Protein AF-A0A835H5J1-F1 (afdb_monomer)

Mean predicted aligned error: 16.01 Å

Secondary structure (DSSP, 8-state):
-----GGG-EEEEETTTTEEEEE--TT--EEEEE-GGGGGGGGG--SPPPHHHHHHTTSEEEEEHHHHTT----S-HHHHH-------EEE---TTTT-TTEEEEEHHHHHTTTT-EEEEEEE-S-SSEEEE--B-TTS-B--EEE-TT---EEEEEEEEE-TTS-EEEEEEEEEEE---TT-EEE-SS-EEEEEEEE-GGGS---TT----SEEE-GGGTTTTT-HHHHHHHHHSSSSEE--

Nearest PDB structures (foldseek):
  8xmc-assembly1_B  TM=6.357E-01  e=2.531E-24  Arabidopsis thaliana
  8s52-assembly1_B  TM=6.028E-01  e=1.152E-15  Sus scrofa
  5x50-assembly1_B  TM=5.805E-01  e=6.157E-15  Komagataella phaffii GS115
  5c4x-assembly1_B  TM=5.822E-01  e=1.157E-13  Saccharomyces cerevisiae S288C
  7oba-assembly1_B  TM=7.866E-01  e=5.051E-10  Homo sapiens

Solvent-accessible surface area (backbone atoms only — not comparable to full-atom values): 14863 Å² total; per-residue (Å²): 144,86,83,78,80,72,68,68,50,35,66,33,74,45,78,89,77,76,43,77,48,75,47,74,69,86,89,71,71,65,44,81,44,74,34,76,89,34,53,71,56,61,81,70,57,90,64,89,83,47,71,70,57,38,40,75,70,49,30,36,44,50,45,27,70,71,32,49,76,78,51,91,81,76,99,41,74,60,80,78,68,60,82,71,82,82,58,35,32,25,52,44,84,52,96,70,45,21,53,94,52,18,23,32,33,28,40,56,46,44,73,76,52,50,81,53,43,78,49,75,48,73,56,78,75,55,57,62,58,79,77,41,89,38,70,45,97,87,70,47,80,62,52,26,18,38,43,87,91,64,73,61,46,83,70,47,78,46,78,49,65,48,99,85,70,48,77,46,74,42,46,30,31,36,25,81,43,68,80,51,72,69,42,78,48,65,60,102,84,50,68,32,28,32,54,36,74,42,59,62,90,77,52,72,61,47,100,88,67,54,62,49,38,34,36,36,29,61,72,64,45,73,82,63,73,44,66,63,60,58,46,52,36,60,72,65,73,72,31,62,52,80,119

Foldseek 3Di:
DDDDLPLQWEWAQDPPVRDIDIDSDPPFQWDKDADPVQCVVVVVDPDDDDPVVCVVSVRIGTYTPRRVVVDDDDPDPCVVDDPPPFFAEEAACDPVLQPPQAKEFAQVCLVVPPPKDKDKDKDDADDAQFPAWDADPVRDTPTGHDDPVDDFDFDDWDWDADPVRRIDIITMGIDTDGDDFQDWDDDPQGIGTHSYHDHQVSADADPVRDGTRMYHYPVVPPVRVCVVVVVVCVVVVRHYDHD

InterPro domains:
  IPR007120 DNA-directed RNA polymerase, subunit 2, hybrid-binding domain [PF00562] (83-126)
  IPR007120 DNA-directed RNA polymerase, subunit 2, hybrid-binding domain [PF00562] (136-238)
  IPR007646 RNA polymerase Rpb2, domain 4 [PF04566] (7-37)
  IPR014724 RNA polymerase Rpb2, OB-fold [G3DSA:2.40.50.150] (117-126)
  IPR014724 RNA polymerase Rpb2, OB-fold [G3DSA:2.40.50.150] (127-178)
  IPR015712 DNA-directed RNA polymerase, subunit 2 [PTHR20856] (126-237)
  IPR037033 DNA-directed RNA polymerase, subunit 2, hybrid-binding domain superfamily [G3DSA:2.40.270.10] (85-116)
  IPR037033 DNA-directed RNA polymerase, subunit 2, hybrid-binding domain superfamily [G3DSA:2.40.270.10] (179-239)

Radius of gyration: 27.15 Å; Cα contacts (8 Å, |Δi|>4): 367; chains: 1; bounding box: 55×72×70 Å

Sequence (243 aa):
MYHNSLQEVEIKRDQQHEEVRIFTDSGRILRPLLVVENLKKINLLKGGYNIHSLMNEGVIELVGIEEEEDCQTAWGVKYLFSEEKNAIVAVNVHQGYNQEDSLVMNRASLEHGMFRTEHIRCYKAESGDIVIGKCAESGADHSIKLKHTERGKVQKVILSANDEGTNFVAVSLRQVRSPIVGDKFSSMRQKGVIGLLESQEIFPFTHQGIVPDIVINPHAFPTRQTPGQLLEAALEKESLVVV

Structure (mmCIF, N/CA/C/O backbone):
data_AF-A0A835H5J1-F1
#
_entry.id   AF-A0A835H5J1-F1
#
loop_
_atom_site.group_PDB
_atom_site.id
_atom_site.type_symbol
_atom_site.label_atom_id
_atom_site.label_alt_id
_atom_site.label_comp_id
_atom_site.label_asym_id
_atom_site.label_entity_id
_atom_site.label_seq_id
_atom_site.pdbx_PDB_ins_code
_atom_site.Cartn_x
_atom_site.Cartn_y
_atom_site.Cartn_z
_atom_site.occupancy
_atom_site.B_iso_or_equiv
_atom_site.auth_seq_id
_atom_site.auth_comp_id
_atom_site.auth_asym_id
_atom_site.auth_atom_id
_atom_site.pdbx_PDB_model_num
ATOM 1 N N . MET A 1 1 ? -2.348 -31.828 40.379 1.00 35.59 1 MET A N 1
ATOM 2 C CA . MET A 1 1 ? -1.624 -30.691 39.776 1.00 35.59 1 MET A CA 1
ATOM 3 C C . MET A 1 1 ? -0.898 -31.176 38.522 1.00 35.59 1 MET A C 1
ATOM 5 O O . MET A 1 1 ? 0.317 -31.250 38.512 1.00 35.59 1 MET A O 1
ATOM 9 N N . TYR A 1 2 ? -1.648 -31.563 37.490 1.00 36.72 2 TYR A N 1
ATOM 10 C CA . TYR A 1 2 ? -1.107 -31.953 36.185 1.00 36.72 2 TYR A CA 1
ATOM 11 C C . TYR A 1 2 ? -1.950 -31.222 35.146 1.00 36.72 2 TYR A C 1
ATOM 13 O O . TYR A 1 2 ? -3.062 -31.639 34.832 1.00 36.72 2 TYR A O 1
ATOM 21 N N . HIS A 1 3 ? -1.491 -30.055 34.719 1.00 42.31 3 HIS A N 1
ATOM 22 C CA . HIS A 1 3 ? -2.105 -29.328 33.618 1.00 42.31 3 HIS A CA 1
ATOM 23 C C . HIS A 1 3 ? -0.958 -28.771 32.774 1.00 42.31 3 HIS A C 1
ATOM 25 O O . HIS A 1 3 ? -0.125 -28.046 33.308 1.00 42.31 3 HIS A O 1
ATOM 31 N N . ASN A 1 4 ? -0.928 -29.156 31.494 1.00 47.94 4 ASN A N 1
ATOM 32 C CA . ASN A 1 4 ? -0.057 -28.657 30.415 1.00 47.94 4 ASN A CA 1
ATOM 33 C C . ASN A 1 4 ? 1.376 -29.211 30.243 1.00 47.94 4 ASN A C 1
ATOM 35 O O . ASN A 1 4 ? 2.254 -28.463 29.841 1.00 47.94 4 ASN A O 1
ATOM 39 N N . SER A 1 5 ? 1.633 -30.514 30.411 1.00 50.91 5 SER A N 1
ATOM 40 C CA . SER A 1 5 ? 2.954 -31.088 30.055 1.00 50.91 5 SER A CA 1
ATOM 41 C C . SER A 1 5 ? 3.117 -31.507 28.582 1.00 50.91 5 SER A C 1
ATOM 43 O O . SER A 1 5 ? 4.212 -31.876 28.180 1.00 50.91 5 SER A O 1
ATOM 45 N N . LEU A 1 6 ? 2.049 -31.511 27.773 1.00 56.38 6 LEU A N 1
ATOM 46 C CA . LEU A 1 6 ? 2.105 -32.012 26.386 1.00 56.38 6 LEU A CA 1
ATOM 47 C C . LEU A 1 6 ? 2.543 -30.961 25.356 1.00 56.38 6 LEU A C 1
ATOM 49 O O . LEU A 1 6 ? 2.907 -31.330 24.250 1.00 56.38 6 LEU A O 1
ATOM 53 N N . GLN A 1 7 ? 2.518 -29.673 25.706 1.00 62.81 7 GLN A N 1
ATOM 54 C CA . GLN A 1 7 ? 2.866 -28.579 24.785 1.00 62.81 7 GLN A CA 1
ATOM 55 C C . GLN A 1 7 ? 4.382 -28.328 24.681 1.00 62.81 7 GLN A C 1
ATOM 57 O O . GLN A 1 7 ? 4.799 -27.483 23.902 1.00 62.81 7 GLN A O 1
ATOM 62 N N . GLU A 1 8 ? 5.197 -29.045 25.462 1.00 71.19 8 GLU A N 1
ATOM 63 C CA . GLU A 1 8 ? 6.668 -28.938 25.478 1.00 71.19 8 GLU A CA 1
ATOM 64 C C . GLU A 1 8 ? 7.354 -30.156 24.827 1.00 71.19 8 GLU A C 1
ATOM 66 O O . GLU A 1 8 ? 8.570 -30.350 24.941 1.00 71.19 8 GLU A O 1
ATOM 71 N N . VAL A 1 9 ? 6.565 -31.019 24.185 1.00 82.62 9 VAL A N 1
ATOM 72 C CA . VAL A 1 9 ? 7.059 -32.186 23.454 1.00 82.62 9 VAL A CA 1
ATOM 73 C C . VAL A 1 9 ? 7.432 -31.743 22.050 1.00 82.62 9 VAL A C 1
ATOM 75 O O . VAL A 1 9 ? 6.637 -31.101 21.379 1.00 82.62 9 VAL A O 1
ATOM 78 N N . GLU A 1 10 ? 8.631 -32.108 21.621 1.00 83.94 10 GLU A N 1
ATOM 79 C CA . GLU A 1 10 ? 9.132 -31.834 20.273 1.00 83.94 10 GLU A CA 1
ATOM 80 C C . GLU A 1 10 ? 9.170 -33.147 19.502 1.00 83.94 10 GLU A C 1
ATOM 82 O O . GLU A 1 10 ? 9.568 -34.183 20.056 1.00 83.94 10 GLU A O 1
ATOM 87 N N . ILE A 1 11 ? 8.742 -33.114 18.244 1.00 86.38 11 ILE A N 1
ATOM 88 C CA . ILE A 1 11 ? 8.651 -34.308 17.405 1.00 86.38 11 ILE A CA 1
ATOM 89 C C . ILE A 1 11 ? 9.402 -34.044 16.106 1.00 86.38 11 ILE A C 1
ATOM 91 O O . ILE A 1 11 ? 8.984 -33.231 15.292 1.00 86.38 11 ILE A O 1
ATOM 95 N N . LYS A 1 12 ? 10.481 -34.793 15.881 1.00 84.75 12 LYS A N 1
ATOM 96 C CA . LYS A 1 12 ? 11.228 -34.788 14.621 1.00 84.75 12 LYS A CA 1
ATOM 97 C C . LYS A 1 12 ? 10.913 -36.040 13.824 1.00 84.75 12 LYS A C 1
ATOM 99 O O . LYS A 1 12 ? 10.968 -37.153 14.362 1.00 84.75 12 LYS A O 1
ATOM 104 N N . ARG A 1 13 ? 10.603 -35.874 12.538 1.00 82.75 13 ARG A N 1
ATOM 105 C CA . ARG A 1 13 ? 10.335 -36.993 11.631 1.00 82.75 13 ARG A CA 1
ATOM 106 C C . ARG A 1 13 ? 11.433 -37.060 10.584 1.00 82.75 13 ARG A C 1
ATOM 108 O O . ARG A 1 13 ? 11.340 -36.434 9.534 1.00 82.75 13 ARG A O 1
ATOM 115 N N . ASP A 1 14 ? 12.418 -37.912 10.834 1.00 80.62 14 ASP A N 1
ATOM 116 C CA . ASP A 1 14 ? 13.475 -38.167 9.866 1.00 80.62 14 ASP A CA 1
ATOM 117 C C . ASP A 1 14 ? 12.944 -39.092 8.760 1.00 80.62 14 ASP A C 1
ATOM 119 O O . ASP A 1 14 ? 12.779 -40.303 8.932 1.00 80.62 14 ASP A O 1
ATOM 123 N N . GLN A 1 15 ? 12.636 -38.501 7.604 1.00 80.69 15 GLN A N 1
ATOM 124 C CA . GLN A 1 15 ? 12.160 -39.242 6.435 1.00 80.69 15 GLN A CA 1
ATOM 125 C C . GLN A 1 15 ? 13.261 -40.067 5.758 1.00 80.69 15 GLN A C 1
ATOM 127 O O . GLN A 1 15 ? 12.938 -41.014 5.046 1.00 80.69 15 GLN A O 1
ATOM 132 N N . GLN A 1 16 ? 14.540 -39.724 5.948 1.00 80.44 16 GLN A N 1
ATOM 133 C CA . GLN A 1 16 ? 15.658 -40.439 5.325 1.00 80.44 16 GLN A CA 1
ATOM 134 C C . GLN A 1 16 ? 15.959 -41.750 6.051 1.00 80.44 16 GLN A C 1
ATOM 136 O O . GLN A 1 16 ? 16.290 -42.743 5.406 1.00 80.44 16 GLN A O 1
ATOM 141 N N . HIS A 1 17 ? 15.817 -41.751 7.376 1.00 83.81 17 HIS A N 1
ATOM 142 C CA . HIS A 1 17 ? 16.061 -42.917 8.229 1.00 83.81 17 HIS A CA 1
ATOM 143 C C . HIS A 1 17 ? 14.773 -43.626 8.679 1.00 83.81 17 HIS A C 1
ATOM 145 O O . HIS A 1 17 ? 14.848 -44.585 9.443 1.00 83.81 17 HIS A O 1
ATOM 151 N N . GLU A 1 18 ? 13.607 -43.177 8.198 1.00 85.06 18 GLU A N 1
ATOM 152 C CA . GLU A 1 18 ? 12.278 -43.706 8.542 1.00 85.06 18 GLU A CA 1
ATOM 153 C C . GLU A 1 18 ? 12.015 -43.783 10.059 1.00 85.06 18 GLU A C 1
ATOM 155 O O . GLU A 1 18 ? 11.378 -44.713 10.555 1.00 85.06 18 GLU A O 1
ATOM 160 N N . GLU A 1 19 ? 12.473 -42.782 10.812 1.00 88.06 19 GLU A N 1
ATOM 161 C CA . GLU A 1 19 ? 12.340 -42.746 12.268 1.00 88.06 19 GLU A CA 1
ATOM 162 C C . GLU A 1 19 ? 11.612 -41.496 12.770 1.00 88.06 19 GLU A C 1
ATOM 164 O O . GLU A 1 19 ? 11.583 -40.439 12.136 1.00 88.06 19 GLU A O 1
ATOM 169 N N . VAL A 1 20 ? 11.006 -41.627 13.950 1.00 87.19 20 VAL A N 1
ATOM 170 C CA . VAL A 1 20 ? 10.384 -40.517 14.674 1.00 87.19 20 VAL A CA 1
ATOM 171 C C . VAL A 1 20 ? 11.109 -40.372 15.998 1.00 87.19 20 VAL A C 1
ATOM 173 O O . VAL A 1 20 ? 11.112 -41.294 16.815 1.00 87.19 20 VAL A O 1
ATOM 176 N N . ARG A 1 21 ? 11.720 -39.209 16.213 1.00 86.31 21 ARG A N 1
ATOM 177 C CA . ARG A 1 21 ? 12.385 -38.863 17.467 1.00 86.31 21 ARG A CA 1
ATOM 178 C C . ARG A 1 21 ? 11.470 -37.943 18.258 1.00 86.31 21 ARG A C 1
ATOM 180 O O . ARG A 1 21 ? 11.010 -36.928 17.745 1.00 86.31 21 ARG A O 1
ATOM 187 N N . ILE A 1 22 ? 11.196 -38.320 19.501 1.00 89.19 22 ILE A N 1
ATOM 188 C CA . ILE A 1 22 ? 10.356 -37.550 20.418 1.00 89.19 22 ILE A CA 1
ATOM 189 C C . ILE A 1 22 ? 11.247 -37.075 21.554 1.00 89.19 22 ILE A C 1
ATOM 191 O O . ILE A 1 22 ? 11.833 -37.897 22.261 1.00 89.19 22 ILE A O 1
ATOM 195 N N . PHE A 1 23 ? 11.329 -35.763 21.738 1.00 85.94 23 PHE A N 1
ATOM 196 C CA . PHE A 1 23 ? 12.118 -35.158 22.799 1.00 85.94 23 PHE A CA 1
ATOM 197 C C . PHE A 1 23 ? 11.194 -34.582 23.869 1.00 85.94 23 PHE A C 1
ATOM 199 O O . PHE A 1 23 ? 10.279 -33.803 23.592 1.00 85.94 23 PHE A O 1
ATOM 206 N N . THR A 1 24 ? 11.453 -34.973 25.116 1.00 86.50 24 THR A N 1
ATOM 207 C CA . THR A 1 24 ? 10.725 -34.501 26.306 1.00 86.50 24 THR A CA 1
ATOM 208 C C . THR A 1 24 ? 11.664 -33.939 27.373 1.00 86.50 24 THR A C 1
ATOM 210 O O . THR A 1 24 ? 11.241 -33.681 28.498 1.00 86.50 24 THR A O 1
ATOM 213 N N . ASP A 1 25 ? 12.945 -33.761 27.042 1.00 83.75 25 ASP A N 1
ATOM 214 C CA . ASP A 1 25 ? 13.961 -33.315 27.991 1.00 83.75 25 ASP A CA 1
ATOM 215 C C . ASP A 1 25 ? 13.723 -31.866 28.429 1.00 83.75 25 ASP A C 1
ATOM 217 O O . ASP A 1 25 ? 13.271 -31.017 27.655 1.00 83.75 25 ASP A O 1
ATOM 221 N N . SER A 1 26 ? 14.036 -31.556 29.682 1.00 79.31 26 SER A N 1
ATOM 222 C CA . SER A 1 26 ? 13.970 -30.185 30.189 1.00 79.31 26 SER A CA 1
ATOM 223 C C . SER A 1 26 ? 15.198 -29.379 29.744 1.00 79.31 26 SER A C 1
ATOM 225 O O . SER A 1 26 ? 16.305 -29.907 29.699 1.00 79.31 26 SER A O 1
ATOM 227 N N . GLY A 1 27 ? 15.022 -28.084 29.457 1.00 78.50 27 GLY A N 1
ATOM 228 C CA . GLY A 1 27 ? 16.120 -27.171 29.086 1.00 78.50 27 GLY A CA 1
ATOM 229 C C . GLY A 1 27 ? 16.320 -26.949 27.582 1.00 78.50 27 GLY A C 1
ATOM 230 O O . GLY A 1 27 ? 17.222 -26.208 27.195 1.00 78.50 27 GLY A O 1
ATOM 231 N N . ARG A 1 28 ? 15.471 -27.544 26.738 1.00 81.75 28 ARG A N 1
ATOM 232 C CA . ARG A 1 28 ? 15.407 -27.250 25.300 1.00 81.75 28 ARG A CA 1
ATOM 233 C C . ARG A 1 28 ? 14.837 -25.850 25.062 1.00 81.75 28 ARG A C 1
ATOM 235 O O . ARG A 1 28 ? 13.975 -25.383 25.807 1.00 81.75 28 ARG A O 1
ATOM 242 N N . ILE A 1 29 ? 15.329 -25.176 24.026 1.00 80.88 29 ILE A N 1
ATOM 243 C CA . ILE A 1 29 ? 14.831 -23.861 23.614 1.00 80.88 29 ILE A CA 1
ATOM 244 C C . ILE A 1 29 ? 13.697 -24.096 22.622 1.00 80.88 29 ILE A C 1
ATOM 246 O O . ILE A 1 29 ? 13.925 -24.650 21.552 1.00 80.88 29 ILE A O 1
ATOM 250 N N . LEU A 1 30 ? 12.492 -23.665 22.988 1.00 86.44 30 LEU A N 1
ATOM 251 C CA . LEU A 1 30 ? 11.313 -23.732 22.131 1.00 86.44 30 LEU A CA 1
ATOM 252 C C . LEU A 1 30 ? 10.903 -22.322 21.712 1.00 86.44 30 LEU A C 1
ATOM 254 O O . LEU A 1 30 ? 10.914 -21.392 22.528 1.00 86.44 30 LEU A O 1
ATOM 258 N N . ARG A 1 31 ? 10.512 -22.158 20.449 1.00 84.88 31 ARG A N 1
ATOM 259 C CA . ARG A 1 31 ? 10.054 -20.884 19.899 1.00 84.88 31 ARG A CA 1
ATOM 260 C C . ARG A 1 31 ? 8.564 -20.955 19.557 1.00 84.88 31 ARG A C 1
ATOM 262 O O . ARG A 1 31 ? 8.160 -21.837 18.809 1.00 84.88 31 ARG A O 1
ATOM 269 N N . PRO A 1 32 ? 7.737 -20.011 20.039 1.00 86.75 32 PRO A N 1
ATOM 270 C CA . PRO A 1 32 ? 6.337 -19.950 19.643 1.00 86.75 32 PRO A CA 1
ATOM 271 C C . PRO A 1 32 ? 6.211 -19.477 18.192 1.00 86.75 32 PRO A C 1
ATOM 273 O O . PRO A 1 32 ? 6.620 -18.360 17.858 1.00 86.75 32 PRO A O 1
ATOM 276 N N . LEU A 1 33 ? 5.614 -20.312 17.346 1.00 85.38 33 LEU A N 1
ATOM 277 C CA . LEU A 1 33 ? 5.274 -20.018 15.956 1.00 85.38 33 LEU A CA 1
ATOM 278 C C . LEU A 1 33 ? 3.756 -20.083 15.748 1.00 85.38 33 LEU A C 1
ATOM 280 O O . LEU A 1 33 ? 3.028 -20.708 16.515 1.00 85.38 33 LEU A O 1
ATOM 284 N N . LEU A 1 34 ? 3.269 -19.390 14.717 1.00 85.12 34 LEU A N 1
ATOM 285 C CA . LEU A 1 34 ? 1.857 -19.414 14.335 1.00 85.12 34 LEU A CA 1
ATOM 286 C C . LEU A 1 34 ? 1.606 -20.522 13.312 1.00 85.12 34 LEU A C 1
ATOM 288 O O . LEU A 1 34 ? 2.251 -20.548 12.263 1.00 85.12 34 LEU A O 1
ATOM 292 N N . VAL A 1 35 ? 0.611 -21.367 13.570 1.00 85.50 35 VAL A N 1
ATOM 293 C CA . VAL A 1 35 ? 0.226 -22.452 12.661 1.00 85.50 35 VAL A CA 1
ATOM 294 C C . VAL A 1 35 ? -0.667 -21.899 11.553 1.00 85.50 35 VAL A C 1
ATOM 296 O O . VAL A 1 35 ? -1.803 -21.482 11.799 1.00 85.50 35 VAL A O 1
ATOM 299 N N . VAL A 1 36 ? -0.163 -21.906 10.315 1.00 78.62 36 VAL A N 1
ATOM 300 C CA . VAL A 1 36 ? -0.799 -21.261 9.150 1.00 78.62 36 VAL A CA 1
ATOM 301 C C . VAL A 1 36 ? -2.233 -21.748 8.919 1.00 78.62 36 VAL A C 1
ATOM 303 O O . VAL A 1 36 ? -3.136 -20.934 8.712 1.00 78.62 36 VAL A O 1
ATOM 306 N N . GLU A 1 37 ? -2.472 -23.056 9.019 1.00 79.94 37 GLU A N 1
ATOM 307 C CA . GLU A 1 37 ? -3.795 -23.666 8.821 1.00 79.94 37 GLU A CA 1
ATOM 308 C C . GLU A 1 37 ? -4.822 -23.200 9.866 1.00 79.94 37 GLU A C 1
ATOM 310 O O . GLU A 1 37 ? -6.009 -23.028 9.568 1.00 79.94 37 GLU A O 1
ATOM 315 N N . ASN A 1 38 ? -4.353 -22.918 11.083 1.00 80.00 38 ASN A N 1
ATOM 316 C CA . ASN A 1 38 ? -5.180 -22.549 12.226 1.00 80.00 38 ASN A CA 1
ATOM 317 C C . ASN A 1 38 ? -5.338 -21.030 12.398 1.00 80.00 38 ASN A C 1
ATOM 319 O O . ASN A 1 38 ? -6.151 -20.597 13.215 1.00 80.00 38 ASN A O 1
ATOM 323 N N . LEU A 1 39 ? -4.663 -20.201 11.590 1.00 75.12 39 LEU A N 1
ATOM 324 C CA . LEU A 1 39 ? -4.767 -18.734 11.653 1.00 75.12 39 LEU A CA 1
ATOM 325 C C . LEU A 1 39 ? -6.206 -18.218 11.493 1.00 75.12 39 LEU A C 1
ATOM 327 O O . LEU A 1 39 ? -6.581 -17.213 12.096 1.00 75.12 39 LEU A O 1
ATOM 331 N N . LYS A 1 40 ? -7.054 -18.920 10.729 1.00 71.69 40 LYS A N 1
ATOM 332 C CA . LYS A 1 40 ? -8.470 -18.550 10.543 1.00 71.69 40 LYS A CA 1
ATOM 333 C C . LYS A 1 40 ? -9.287 -18.634 11.841 1.00 71.69 40 LYS A C 1
ATOM 335 O O . LYS A 1 40 ? -10.298 -17.941 11.957 1.00 71.69 40 LYS A O 1
ATOM 340 N N . LYS A 1 41 ? -8.841 -19.428 12.823 1.00 72.75 41 LYS A N 1
ATOM 341 C CA . LYS A 1 41 ? -9.501 -19.602 14.129 1.00 72.75 41 LYS A CA 1
ATOM 342 C C . LYS A 1 41 ? -9.390 -18.361 15.017 1.00 72.75 41 LYS A C 1
ATOM 344 O O . LYS A 1 41 ? -10.267 -18.129 15.843 1.00 72.75 41 LYS A O 1
ATOM 349 N N . ILE A 1 42 ? -8.390 -17.505 14.787 1.00 69.00 42 ILE A N 1
ATOM 350 C CA . ILE A 1 42 ? -8.209 -16.248 15.533 1.00 69.00 42 ILE A CA 1
ATOM 351 C C . ILE A 1 42 ? -9.436 -15.336 15.380 1.00 69.00 42 ILE A C 1
ATOM 353 O O . ILE A 1 42 ? -9.898 -14.749 16.351 1.00 69.00 42 ILE A O 1
ATOM 357 N N . ASN A 1 43 ? -10.030 -15.275 14.184 1.00 61.84 43 ASN A N 1
ATOM 358 C CA . ASN A 1 43 ? -11.196 -14.424 13.912 1.00 61.84 43 ASN A CA 1
ATOM 359 C C . ASN A 1 43 ? -12.499 -14.914 14.578 1.00 61.84 43 ASN A C 1
ATOM 361 O O . ASN A 1 43 ? -13.470 -14.157 14.648 1.00 61.84 43 ASN A O 1
ATOM 365 N N . LEU A 1 44 ? -12.543 -16.167 15.049 1.00 56.94 44 LEU A N 1
ATOM 366 C CA . LEU A 1 44 ? -13.705 -16.772 15.716 1.00 56.94 44 LEU A CA 1
ATOM 367 C C . LEU A 1 44 ? -13.723 -16.504 17.230 1.00 56.94 44 LEU A C 1
ATOM 369 O O . LEU A 1 44 ? -14.781 -16.556 17.857 1.00 56.94 44 LEU A O 1
ATOM 373 N N . LEU A 1 45 ? -12.576 -16.165 17.814 1.00 56.59 45 LEU A N 1
ATOM 374 C CA . LEU A 1 45 ? -12.396 -15.991 19.252 1.00 56.59 45 LEU A CA 1
ATOM 375 C C . LEU A 1 45 ? -12.673 -14.532 19.656 1.00 56.59 45 LEU A C 1
ATOM 377 O O . LEU A 1 45 ? -11.773 -13.717 19.820 1.00 56.59 45 LEU A O 1
ATOM 381 N N . LYS A 1 46 ? -13.950 -14.165 19.818 1.00 51.59 46 LYS A N 1
ATOM 382 C CA . LYS A 1 46 ? -14.339 -12.850 20.365 1.00 51.59 46 LYS A CA 1
ATOM 383 C C . LYS A 1 46 ? -14.163 -12.824 21.891 1.00 51.59 46 LYS A C 1
ATOM 385 O O . LYS A 1 46 ? -15.120 -13.040 22.627 1.00 51.59 46 LYS A O 1
ATOM 390 N N . GLY A 1 47 ? -12.947 -12.552 22.364 1.00 59.31 47 GLY A N 1
ATOM 391 C CA . GLY A 1 47 ? -12.620 -12.402 23.787 1.00 59.31 47 GLY A CA 1
ATOM 392 C C . GLY A 1 47 ? -11.137 -12.092 24.015 1.00 59.31 47 GLY A C 1
ATOM 393 O O . GLY A 1 47 ? -10.333 -12.224 23.098 1.00 59.31 47 GLY A O 1
ATOM 394 N N . GLY A 1 48 ? -10.768 -11.639 25.218 1.00 55.31 48 GLY A N 1
ATOM 395 C CA . GLY A 1 48 ? -9.374 -11.343 25.568 1.00 55.31 48 GLY A CA 1
ATOM 396 C C . GLY A 1 48 ? -8.477 -12.573 25.402 1.00 55.31 48 GLY A C 1
ATOM 397 O O . GLY A 1 48 ? -8.722 -13.610 26.013 1.00 55.31 48 GLY A O 1
ATOM 398 N N . TYR A 1 49 ? -7.450 -12.458 24.562 1.00 67.06 49 TYR A N 1
ATOM 399 C CA . TYR A 1 49 ? -6.568 -13.570 24.227 1.00 67.06 49 TYR A CA 1
ATOM 400 C C . TYR A 1 49 ? -5.542 -13.801 25.334 1.00 67.06 49 TYR A C 1
ATOM 402 O O . TYR A 1 49 ? -4.692 -12.950 25.592 1.00 67.06 49 TYR A O 1
ATOM 410 N N . ASN A 1 50 ? -5.589 -14.976 25.957 1.00 78.75 50 ASN A N 1
ATOM 411 C CA . ASN A 1 50 ? -4.455 -15.497 26.709 1.00 78.75 50 ASN A CA 1
ATOM 412 C C . ASN A 1 50 ? -3.613 -16.378 25.774 1.00 78.75 50 ASN A C 1
ATOM 414 O O . ASN A 1 50 ? -4.174 -17.144 24.989 1.00 78.75 50 ASN A O 1
ATOM 418 N N . ILE A 1 51 ? -2.284 -16.308 25.878 1.00 74.19 51 ILE A N 1
ATOM 419 C CA . ILE A 1 51 ? -1.354 -17.151 25.110 1.00 74.19 51 ILE A CA 1
ATOM 420 C C . ILE A 1 51 ? -1.708 -18.630 25.291 1.00 74.19 51 ILE A C 1
ATOM 422 O O . ILE A 1 51 ? -1.818 -19.354 24.309 1.00 74.19 51 ILE A O 1
ATOM 426 N N . HIS A 1 52 ? -2.025 -19.053 26.517 1.00 81.00 52 HIS A N 1
ATOM 427 C CA . HIS A 1 52 ? -2.464 -20.426 26.783 1.00 81.00 52 HIS A CA 1
ATOM 428 C C . HIS A 1 52 ? -3.747 -20.812 26.038 1.00 81.00 52 HIS A C 1
ATOM 430 O O . HIS A 1 52 ? -3.891 -21.955 25.618 1.00 81.00 52 HIS A O 1
ATOM 436 N N . SER A 1 53 ? -4.670 -19.868 25.832 1.00 81.00 53 SER A N 1
ATOM 437 C CA . SER A 1 53 ? -5.874 -20.121 25.034 1.00 81.00 53 SER A CA 1
ATOM 438 C C . SER A 1 53 ? -5.522 -20.328 23.563 1.00 81.00 53 SER A C 1
ATOM 440 O O . SER A 1 53 ? -6.080 -21.210 22.928 1.00 81.00 53 SER A O 1
ATOM 442 N N . LEU A 1 54 ? -4.581 -19.547 23.024 1.00 79.88 54 LEU A N 1
ATOM 443 C CA . LEU A 1 54 ? -4.127 -19.681 21.637 1.00 79.88 54 LEU A CA 1
ATOM 444 C C . LEU A 1 54 ? -3.335 -20.975 21.408 1.00 79.88 54 LEU A C 1
ATOM 446 O O . LEU A 1 54 ? -3.453 -21.575 20.342 1.00 79.88 54 LEU A O 1
ATOM 450 N N . MET A 1 55 ? -2.570 -21.420 22.406 1.00 81.38 55 MET A N 1
ATOM 451 C CA . MET A 1 55 ? -1.874 -22.710 22.377 1.00 81.38 55 MET A CA 1
ATOM 452 C C . MET A 1 55 ? -2.857 -23.883 22.437 1.00 81.38 55 MET A C 1
ATOM 454 O O . MET A 1 55 ? -2.744 -24.823 21.659 1.00 81.38 55 MET A O 1
ATOM 458 N N . ASN A 1 56 ? -3.876 -23.812 23.300 1.00 81.69 56 ASN A N 1
ATOM 459 C CA . ASN A 1 56 ? -4.903 -24.856 23.393 1.00 81.69 56 ASN A CA 1
ATOM 460 C C . ASN A 1 56 ? -5.741 -24.982 22.109 1.00 81.69 56 ASN A C 1
ATOM 462 O O . ASN A 1 56 ? -6.154 -26.080 21.752 1.00 81.69 56 ASN A O 1
ATOM 466 N N . GLU A 1 57 ? -5.971 -23.873 21.405 1.00 79.19 57 GLU A N 1
ATOM 467 C CA . GLU A 1 57 ? -6.679 -23.841 20.116 1.00 79.19 57 GLU A CA 1
ATOM 468 C C . GLU A 1 57 ? -5.790 -24.261 18.922 1.00 79.19 57 GLU A C 1
ATOM 470 O O . GLU A 1 57 ? -6.264 -24.345 17.781 1.00 79.19 57 GLU A O 1
ATOM 475 N N . GLY A 1 58 ? -4.497 -24.517 19.168 1.00 80.50 58 GLY A N 1
ATOM 476 C CA . GLY A 1 58 ? -3.510 -24.888 18.150 1.00 80.50 58 GLY A CA 1
ATOM 477 C C . GLY A 1 58 ? -3.160 -23.750 17.190 1.00 80.50 58 GLY A C 1
ATOM 478 O O . GLY A 1 58 ? -2.718 -23.994 16.071 1.00 80.50 58 GLY A O 1
ATOM 479 N N . VAL A 1 59 ? -3.416 -22.498 17.579 1.00 83.50 59 VAL A N 1
ATOM 480 C CA . VAL A 1 59 ? -3.026 -21.315 16.798 1.00 83.50 59 VAL A CA 1
ATOM 481 C C . VAL A 1 59 ? -1.533 -21.038 16.961 1.00 83.50 59 VAL A C 1
ATOM 483 O O . VAL A 1 59 ? -0.881 -20.632 16.000 1.00 83.50 59 VAL A O 1
ATOM 486 N N . ILE A 1 60 ? -1.015 -21.236 18.176 1.00 84.75 60 ILE A N 1
ATOM 487 C CA . ILE A 1 60 ? 0.407 -21.119 18.506 1.00 84.75 60 ILE A CA 1
ATOM 488 C C . ILE A 1 60 ? 0.937 -22.502 18.864 1.00 84.75 60 ILE A C 1
ATOM 490 O O . ILE A 1 60 ? 0.355 -23.178 19.710 1.00 84.75 60 ILE A O 1
ATOM 494 N N . GLU A 1 61 ? 2.064 -22.869 18.271 1.00 86.62 61 GLU A N 1
ATOM 495 C CA . GLU A 1 61 ? 2.792 -24.104 18.545 1.00 86.62 61 GLU A CA 1
ATOM 496 C C . GLU A 1 61 ? 4.227 -23.771 18.962 1.00 86.62 61 GLU A C 1
ATOM 498 O O . GLU A 1 61 ? 4.813 -22.795 18.484 1.00 86.62 61 GLU A O 1
ATOM 503 N N . LEU A 1 62 ? 4.764 -24.524 19.921 1.00 87.38 62 LEU A N 1
ATOM 504 C CA . LEU A 1 62 ? 6.134 -24.369 20.396 1.00 87.38 62 LEU A CA 1
ATOM 505 C C . LEU A 1 62 ? 7.028 -25.307 19.595 1.00 87.38 62 LEU A C 1
ATOM 507 O O . LEU A 1 62 ? 7.010 -26.508 19.826 1.00 87.38 62 LEU A O 1
ATOM 511 N N . VAL A 1 63 ? 7.815 -24.744 18.685 1.00 85.44 63 VAL A N 1
ATOM 512 C CA . VAL A 1 63 ? 8.699 -25.512 17.806 1.00 85.44 63 VAL A CA 1
ATOM 513 C C . VAL A 1 63 ? 10.112 -25.480 18.379 1.00 85.44 63 VAL A C 1
ATOM 515 O O . VAL A 1 63 ? 10.629 -24.407 18.713 1.00 85.44 63 VAL A O 1
ATOM 518 N N . GLY A 1 64 ? 10.706 -26.657 18.564 1.00 86.12 64 GLY A N 1
ATOM 519 C CA . GLY A 1 64 ? 12.093 -26.803 19.003 1.00 86.12 64 GLY A CA 1
ATOM 520 C C . GLY A 1 64 ? 13.085 -26.760 17.843 1.00 86.12 64 GLY A C 1
ATOM 521 O O . GLY A 1 64 ? 12.698 -26.710 16.680 1.00 86.12 64 GLY A O 1
ATOM 522 N N . ILE A 1 65 ? 14.378 -26.737 18.166 1.00 83.38 65 ILE A N 1
ATOM 523 C CA . ILE A 1 65 ? 15.455 -26.584 17.175 1.00 83.38 65 ILE A CA 1
ATOM 524 C C . ILE A 1 65 ? 15.476 -27.755 16.182 1.00 83.38 65 ILE A C 1
ATOM 526 O O . ILE A 1 65 ? 15.724 -27.538 15.001 1.00 83.38 65 ILE A O 1
ATOM 530 N N . GLU A 1 66 ? 15.212 -28.979 16.643 1.00 83.88 66 GLU A N 1
ATOM 531 C CA . GLU A 1 66 ? 15.230 -30.172 15.793 1.00 83.88 66 GLU A CA 1
ATOM 532 C C . GLU A 1 66 ? 13.993 -30.220 14.891 1.00 83.88 66 GLU A C 1
ATOM 534 O O . GLU A 1 66 ? 14.097 -30.593 13.727 1.00 83.88 66 GLU A O 1
ATOM 539 N N . GLU A 1 67 ? 12.835 -29.807 15.405 1.00 83.06 67 GLU A N 1
ATOM 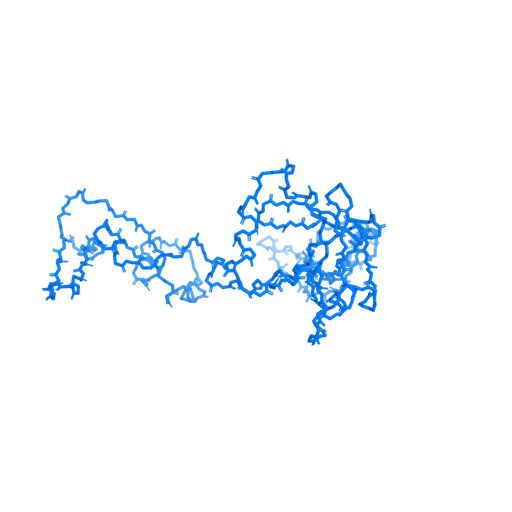540 C CA . GLU A 1 67 ? 11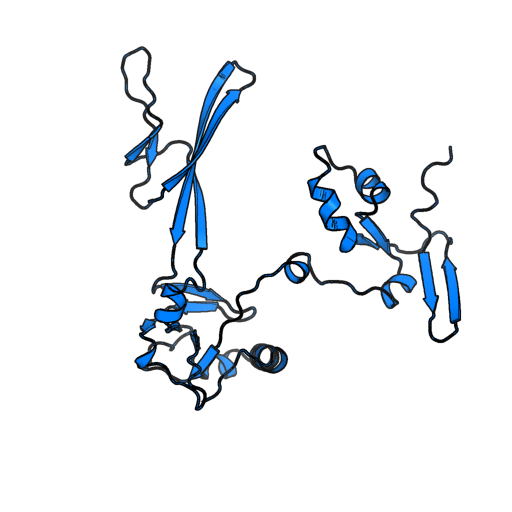.594 -29.707 14.627 1.00 83.06 67 GLU A CA 1
ATOM 541 C C . GLU A 1 67 ? 11.617 -28.528 13.635 1.00 83.06 67 GLU A C 1
ATOM 543 O O . GLU A 1 67 ? 11.040 -28.618 12.551 1.00 83.06 67 GLU A O 1
ATOM 548 N N . GLU A 1 68 ? 12.334 -27.439 13.945 1.00 79.44 68 GLU A N 1
ATOM 549 C CA . GLU A 1 68 ? 12.496 -26.286 13.046 1.00 79.44 68 GLU A CA 1
ATOM 550 C C . GLU A 1 68 ? 13.217 -26.668 11.740 1.00 79.44 68 GLU A C 1
ATOM 552 O O . GLU A 1 68 ? 12.929 -26.071 10.703 1.00 79.44 68 GLU A O 1
ATOM 557 N N . GLU A 1 69 ? 14.081 -27.692 11.751 1.00 77.44 69 GLU A N 1
ATOM 558 C CA . GLU A 1 69 ? 14.735 -28.209 10.536 1.00 77.44 69 GLU A CA 1
ATOM 559 C C . GLU A 1 69 ? 13.738 -28.794 9.521 1.00 77.44 69 GLU A C 1
ATOM 561 O O . GLU A 1 69 ? 13.971 -28.710 8.313 1.00 77.44 69 GLU A O 1
ATOM 566 N N . ASP A 1 70 ? 12.613 -29.330 10.001 1.00 74.06 70 ASP A N 1
ATOM 567 C CA . ASP A 1 70 ? 11.560 -29.928 9.175 1.00 74.06 70 ASP A CA 1
ATOM 568 C C . ASP A 1 70 ? 10.431 -28.925 8.845 1.00 74.06 70 ASP A C 1
ATOM 570 O O . ASP A 1 70 ? 9.574 -29.184 7.991 1.00 74.06 70 ASP A O 1
ATOM 574 N N . CYS A 1 71 ? 10.413 -27.761 9.500 1.00 69.81 71 CYS A N 1
ATOM 575 C CA . CYS A 1 71 ? 9.331 -26.785 9.402 1.00 69.81 71 CYS A CA 1
ATOM 576 C C . CYS A 1 71 ? 9.514 -25.799 8.236 1.00 69.81 71 CYS A C 1
ATOM 578 O O . CYS A 1 71 ? 10.529 -25.117 8.102 1.00 69.81 71 CYS A O 1
ATOM 580 N N . GLN A 1 72 ? 8.460 -25.599 7.437 1.00 73.38 72 GLN A N 1
ATOM 581 C CA . GLN A 1 72 ? 8.414 -24.516 6.447 1.00 73.38 72 GLN A CA 1
ATOM 582 C C . GLN A 1 72 ? 7.886 -23.229 7.087 1.00 73.38 72 GLN A C 1
ATOM 584 O O . GLN A 1 72 ? 6.681 -23.059 7.282 1.00 73.38 72 GLN A O 1
ATOM 589 N N . THR A 1 73 ? 8.785 -22.297 7.409 1.00 72.25 73 THR A N 1
ATOM 590 C CA . THR A 1 73 ? 8.417 -21.028 8.049 1.00 72.25 73 THR A CA 1
ATOM 591 C C . THR A 1 73 ? 8.264 -19.896 7.032 1.00 72.25 73 THR A C 1
ATOM 593 O O . THR A 1 73 ? 9.120 -19.644 6.183 1.00 72.25 73 THR A O 1
ATOM 596 N N . ALA A 1 74 ? 7.150 -19.168 7.119 1.00 67.00 74 ALA A N 1
ATOM 597 C CA . ALA A 1 74 ? 6.960 -17.936 6.364 1.00 67.00 74 ALA A CA 1
ATOM 598 C C . ALA A 1 74 ? 7.545 -16.747 7.137 1.00 67.00 74 ALA A C 1
ATOM 600 O O . ALA A 1 74 ? 7.314 -16.589 8.335 1.00 67.00 74 ALA A O 1
ATOM 601 N N . TRP A 1 75 ? 8.227 -15.842 6.433 1.00 61.66 75 TRP A N 1
ATOM 602 C CA . TRP A 1 75 ? 8.883 -14.666 7.026 1.00 61.66 75 TRP A CA 1
ATOM 603 C C . TRP A 1 75 ? 7.901 -13.614 7.577 1.00 61.66 75 TRP A C 1
ATOM 605 O O . TRP A 1 75 ? 8.303 -12.624 8.187 1.00 61.66 75 TRP A O 1
ATOM 615 N N . GLY A 1 76 ? 6.599 -13.799 7.359 1.00 58.31 76 GLY A N 1
ATOM 616 C CA . GLY A 1 76 ? 5.555 -12.947 7.908 1.00 58.31 76 GLY A CA 1
ATOM 617 C C . GLY A 1 76 ? 4.181 -13.269 7.334 1.00 58.31 76 GLY A C 1
ATOM 618 O O . GLY A 1 76 ? 4.059 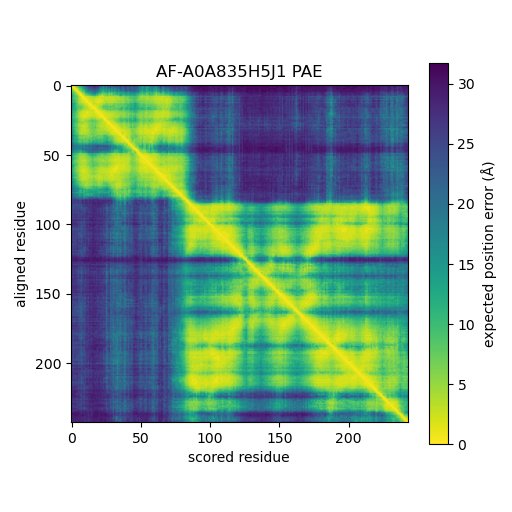-13.714 6.196 1.00 58.31 76 GLY A O 1
ATOM 619 N N . VAL A 1 77 ? 3.137 -12.965 8.110 1.00 62.22 77 VAL A N 1
ATOM 620 C CA . VAL A 1 77 ? 1.726 -13.193 7.740 1.00 62.22 77 VAL A CA 1
ATOM 621 C C . VAL A 1 77 ? 1.363 -12.502 6.422 1.00 62.22 77 VAL A C 1
ATOM 623 O O . VAL A 1 77 ? 0.571 -13.026 5.647 1.00 62.22 77 VAL A O 1
ATOM 626 N N . LYS A 1 78 ? 2.004 -11.362 6.124 1.00 55.97 78 LYS A N 1
ATOM 627 C CA . LYS A 1 78 ? 1.849 -10.668 4.842 1.00 55.97 78 LYS A CA 1
ATOM 628 C C . LYS A 1 78 ? 2.176 -11.574 3.652 1.00 55.97 78 LYS A C 1
ATOM 630 O O . LYS A 1 78 ? 1.389 -11.611 2.730 1.00 55.97 78 LYS A O 1
ATOM 635 N N . TYR A 1 79 ? 3.232 -12.385 3.699 1.00 54.66 79 TYR A N 1
ATOM 636 C CA . TYR A 1 79 ? 3.630 -13.243 2.574 1.00 54.66 79 TYR A CA 1
ATOM 637 C C . TYR A 1 79 ? 2.712 -14.458 2.374 1.00 54.66 79 TYR A C 1
ATOM 639 O O . TYR A 1 79 ? 2.734 -15.069 1.315 1.00 54.66 79 TYR A O 1
ATOM 647 N N . LEU A 1 80 ? 1.895 -14.796 3.377 1.00 55.34 80 LEU A N 1
ATOM 648 C CA . LEU A 1 80 ? 0.902 -15.871 3.291 1.00 55.34 80 LEU A CA 1
ATOM 649 C C . LEU A 1 80 ? -0.411 -15.411 2.639 1.00 55.34 80 LEU A C 1
ATOM 651 O O . LEU A 1 80 ? -1.165 -16.240 2.139 1.00 55.34 80 LEU A O 1
ATOM 655 N N . PHE A 1 81 ? -0.693 -14.103 2.664 1.00 56.19 81 PHE A N 1
ATOM 656 C CA . PHE A 1 81 ? -1.967 -13.524 2.216 1.00 56.19 81 PHE A CA 1
ATOM 657 C C . PHE A 1 81 ? -1.805 -12.329 1.260 1.00 56.19 81 PHE A C 1
ATOM 659 O O . PHE A 1 81 ? -2.790 -11.649 0.973 1.00 56.19 81 PHE A O 1
ATOM 666 N N . SER A 1 82 ? -0.586 -12.023 0.805 1.00 49.97 82 SER A N 1
ATOM 667 C CA . SER A 1 82 ? -0.323 -10.873 -0.063 1.00 49.97 82 SER A CA 1
ATOM 668 C C . SER A 1 82 ? -0.859 -11.146 -1.467 1.00 49.97 82 SER A C 1
ATOM 670 O O . SER A 1 82 ? -0.256 -11.884 -2.240 1.00 49.97 82 SER A O 1
ATOM 672 N N . GLU A 1 83 ? -1.979 -10.510 -1.811 1.00 48.78 83 GLU A N 1
ATOM 673 C CA . GLU A 1 83 ? -2.299 -10.140 -3.193 1.00 48.78 83 GLU A CA 1
ATOM 674 C C . GLU A 1 83 ? -1.405 -8.957 -3.600 1.00 48.78 83 GLU A C 1
ATOM 676 O O . GLU A 1 83 ? -1.873 -7.835 -3.824 1.00 48.78 83 GLU A O 1
ATOM 681 N N . GLU A 1 84 ? -0.088 -9.154 -3.611 1.00 53.16 84 GLU A N 1
ATOM 682 C CA . GLU A 1 84 ? 0.809 -8.141 -4.148 1.00 53.16 84 GLU A CA 1
ATOM 683 C C . GLU A 1 84 ? 0.519 -8.019 -5.648 1.00 53.16 84 GLU A C 1
ATOM 685 O O . GLU A 1 84 ? 0.628 -8.971 -6.419 1.00 53.16 84 GLU A O 1
ATOM 690 N N . LYS A 1 85 ? 0.044 -6.836 -6.057 1.00 55.44 85 LYS A N 1
ATOM 691 C CA . LYS A 1 85 ? -0.127 -6.508 -7.471 1.00 55.44 85 LYS A CA 1
ATOM 692 C C . LYS A 1 85 ? 1.265 -6.392 -8.076 1.00 55.44 85 LYS A C 1
ATOM 694 O O . LYS A 1 85 ? 1.889 -5.337 -7.966 1.00 55.44 85 LYS A O 1
ATOM 699 N N . ASN A 1 86 ? 1.729 -7.468 -8.696 1.00 69.00 86 ASN A N 1
ATOM 700 C CA . ASN A 1 86 ? 2.966 -7.453 -9.459 1.00 69.00 86 ASN A CA 1
ATOM 701 C C . ASN A 1 86 ? 2.807 -6.479 -10.625 1.00 69.00 86 ASN A C 1
ATOM 703 O O . ASN A 1 86 ? 1.818 -6.523 -11.357 1.00 69.00 86 ASN A O 1
ATOM 707 N N . ALA A 1 87 ? 3.762 -5.563 -10.745 1.00 74.38 87 ALA A N 1
ATOM 708 C CA . ALA A 1 87 ? 3.800 -4.596 -11.824 1.00 74.38 87 ALA A CA 1
ATOM 709 C C . ALA A 1 87 ? 4.824 -5.012 -12.862 1.00 74.38 87 ALA A C 1
ATOM 711 O O . ALA A 1 87 ? 5.930 -5.426 -12.512 1.00 74.38 87 ALA A O 1
ATOM 712 N N . ILE A 1 88 ? 4.477 -4.845 -14.132 1.00 79.44 88 ILE A N 1
ATOM 713 C CA . ILE A 1 88 ? 5.427 -5.018 -15.219 1.00 79.44 88 ILE A CA 1
ATOM 714 C C . ILE A 1 88 ? 6.275 -3.752 -15.271 1.00 79.44 88 ILE A C 1
ATOM 716 O O . ILE A 1 88 ? 5.778 -2.660 -15.558 1.00 79.44 88 ILE A O 1
ATOM 720 N N . VAL A 1 89 ? 7.565 -3.883 -14.977 1.00 80.06 89 VAL A N 1
ATOM 721 C CA . VAL A 1 89 ? 8.502 -2.762 -14.960 1.00 80.06 89 VAL A CA 1
ATOM 722 C C . VAL A 1 89 ? 9.417 -2.854 -16.174 1.00 80.06 89 VAL A C 1
ATOM 724 O O . VAL A 1 89 ? 10.038 -3.881 -16.437 1.00 80.06 89 VAL A O 1
ATOM 727 N N . ALA A 1 90 ? 9.536 -1.760 -16.916 1.00 82.00 90 ALA A N 1
ATOM 728 C CA . ALA A 1 90 ? 10.552 -1.617 -17.947 1.00 82.00 90 ALA A CA 1
ATOM 729 C C . ALA A 1 90 ? 11.695 -0.731 -17.457 1.00 82.00 90 ALA A C 1
ATOM 731 O O . ALA A 1 90 ? 11.489 0.297 -16.807 1.00 82.00 90 ALA A O 1
ATOM 732 N N . VAL A 1 91 ? 12.918 -1.123 -17.797 1.00 81.50 91 VAL A N 1
ATOM 733 C CA . VAL A 1 91 ? 14.116 -0.333 -17.516 1.00 81.50 91 VAL A CA 1
ATOM 734 C C . VAL A 1 91 ? 14.523 0.371 -18.798 1.00 81.50 91 VAL A C 1
ATOM 736 O O . VAL A 1 91 ? 15.091 -0.248 -19.690 1.00 81.50 91 VAL A O 1
ATOM 739 N N . ASN A 1 92 ? 14.206 1.658 -18.913 1.00 82.56 92 ASN A N 1
ATOM 740 C CA . ASN A 1 92 ? 14.539 2.458 -20.090 1.00 82.56 92 ASN A CA 1
ATOM 741 C C . ASN A 1 92 ? 14.603 3.948 -19.724 1.00 82.56 92 ASN A C 1
ATOM 743 O O . ASN A 1 92 ? 13.999 4.381 -18.746 1.00 82.56 92 ASN A O 1
ATOM 747 N N . VAL A 1 93 ? 15.321 4.760 -20.494 1.00 84.56 93 VAL A N 1
ATOM 748 C CA . VAL A 1 93 ? 15.253 6.221 -20.385 1.00 84.56 93 VAL A CA 1
ATOM 749 C C . VAL A 1 93 ? 14.014 6.689 -21.143 1.00 84.56 93 VAL A C 1
ATOM 751 O O . VAL A 1 93 ? 13.916 6.497 -22.351 1.00 84.56 93 VAL A O 1
ATOM 754 N N . HIS A 1 94 ? 13.062 7.313 -20.448 1.00 84.50 94 HIS A N 1
ATOM 755 C CA . HIS A 1 94 ? 11.798 7.725 -21.057 1.00 84.50 94 HIS A CA 1
ATOM 756 C C . HIS A 1 94 ? 11.657 9.242 -21.032 1.00 84.50 94 HIS A C 1
ATOM 758 O O . HIS A 1 94 ? 11.363 9.825 -19.989 1.00 84.50 94 HIS A O 1
ATOM 764 N N . GLN A 1 95 ? 11.910 9.877 -22.182 1.00 83.00 95 GLN A N 1
ATOM 765 C CA . GLN A 1 95 ? 11.725 11.318 -22.419 1.00 83.00 95 GLN A CA 1
ATOM 766 C C . GLN A 1 95 ? 12.381 12.259 -21.375 1.00 83.00 95 GLN A C 1
ATOM 768 O O . GLN A 1 95 ? 12.050 13.436 -21.301 1.00 83.00 95 GLN A O 1
ATOM 773 N N . GLY A 1 96 ? 13.306 11.761 -20.547 1.00 83.38 96 GLY A N 1
ATOM 774 C CA . GLY A 1 96 ? 13.907 12.509 -19.436 1.00 83.38 96 GLY A CA 1
ATOM 775 C C . GLY A 1 96 ? 13.036 12.635 -18.176 1.00 83.38 96 GLY A C 1
ATOM 776 O O . GLY A 1 96 ? 13.537 13.094 -17.155 1.00 83.38 96 GLY A O 1
ATOM 777 N N . TYR A 1 97 ? 11.781 12.175 -18.188 1.00 85.69 97 TYR A N 1
ATOM 778 C CA . TYR A 1 97 ? 10.847 12.298 -17.055 1.00 85.69 97 TYR A CA 1
ATOM 779 C C . TYR A 1 97 ? 11.020 11.235 -15.961 1.00 85.69 97 TYR A C 1
ATOM 781 O O . TYR A 1 97 ? 10.280 11.251 -14.980 1.00 85.69 97 TYR A O 1
ATOM 789 N N . ASN A 1 98 ? 11.973 10.313 -16.127 1.00 85.19 98 ASN A N 1
ATOM 790 C CA . ASN A 1 98 ? 12.387 9.346 -15.108 1.00 85.19 98 ASN A CA 1
ATOM 791 C C . ASN A 1 98 ? 13.808 9.600 -14.563 1.00 85.19 98 ASN A C 1
ATOM 793 O O . ASN A 1 98 ? 14.498 8.677 -14.136 1.00 85.19 98 ASN A O 1
ATOM 797 N N . GLN A 1 99 ? 14.309 10.836 -14.621 1.00 83.50 99 GLN A N 1
ATOM 798 C CA . GLN A 1 99 ? 15.596 11.209 -14.015 1.00 83.50 99 GLN A CA 1
ATOM 799 C C . GLN A 1 99 ? 15.480 11.415 -12.493 1.00 83.50 99 GLN A C 1
ATOM 801 O O . GLN A 1 99 ? 14.396 11.665 -11.979 1.00 83.50 99 GLN A O 1
ATOM 806 N N . GLU A 1 100 ? 16.595 11.306 -11.764 1.00 79.06 100 GLU A N 1
ATOM 807 C CA . GLU A 1 100 ? 16.670 11.661 -10.330 1.00 79.06 100 GLU A CA 1
ATOM 808 C C . GLU A 1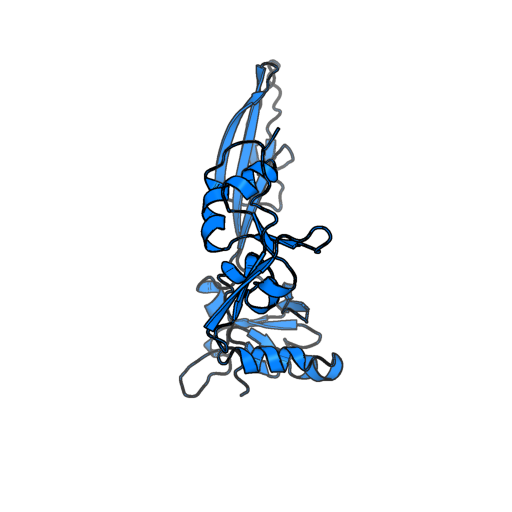 100 ? 15.579 11.007 -9.452 1.00 79.06 100 GLU A C 1
ATOM 810 O O . GLU A 1 100 ? 14.845 11.674 -8.729 1.00 79.06 100 GLU A O 1
ATOM 815 N N . ASP A 1 101 ? 15.460 9.676 -9.524 1.00 76.50 101 ASP A N 1
ATOM 816 C CA . ASP A 1 101 ? 14.490 8.869 -8.760 1.00 76.50 101 ASP A CA 1
ATOM 817 C C . ASP A 1 101 ? 13.008 9.105 -9.114 1.00 76.50 101 ASP A C 1
ATOM 819 O O . ASP A 1 101 ? 12.105 8.679 -8.386 1.00 76.50 101 ASP A O 1
ATOM 823 N N . SER A 1 102 ? 12.724 9.745 -10.246 1.00 88.38 102 SER A N 1
ATOM 824 C CA . SER A 1 102 ? 11.372 9.768 -10.803 1.00 88.38 102 SER A CA 1
ATOM 825 C C . SER A 1 102 ? 11.077 8.516 -11.635 1.00 88.38 102 SER A C 1
ATOM 827 O O . SER A 1 102 ? 11.969 7.886 -12.206 1.00 88.38 102 SER A O 1
ATOM 829 N N . LEU A 1 103 ? 9.803 8.135 -11.688 1.00 89.00 103 LEU A N 1
ATOM 830 C CA . LEU A 1 103 ? 9.302 7.049 -12.528 1.00 89.00 103 LEU A CA 1
ATOM 831 C C . LEU A 1 103 ? 8.174 7.537 -13.433 1.00 89.00 103 LEU A C 1
ATOM 833 O O . LEU A 1 103 ? 7.419 8.444 -13.070 1.00 89.00 103 LEU A O 1
ATOM 837 N N . VAL A 1 104 ? 8.058 6.917 -14.604 1.00 91.44 104 VAL A N 1
ATOM 838 C CA . VAL A 1 104 ? 6.924 7.119 -15.513 1.00 91.44 104 VAL A CA 1
ATOM 839 C C . VAL A 1 104 ? 5.957 5.961 -15.319 1.00 91.44 104 VAL A C 1
ATOM 841 O O . VAL A 1 104 ? 6.383 4.811 -15.244 1.00 91.44 104 VAL A O 1
ATOM 844 N N . MET A 1 105 ? 4.665 6.251 -15.212 1.00 92.12 105 MET A N 1
ATOM 845 C CA . MET A 1 105 ? 3.636 5.240 -14.968 1.00 92.12 105 MET A CA 1
ATOM 846 C C . MET A 1 105 ? 2.573 5.271 -16.064 1.00 92.12 105 MET A C 1
ATOM 848 O O . MET A 1 105 ? 2.212 6.337 -16.569 1.00 92.12 105 MET A O 1
ATOM 852 N N . ASN A 1 106 ? 2.103 4.088 -16.449 1.00 91.25 106 ASN A N 1
ATOM 853 C CA . ASN A 1 106 ? 1.124 3.912 -17.509 1.00 91.25 106 ASN A CA 1
ATOM 854 C C . ASN A 1 106 ? -0.264 4.334 -17.016 1.00 91.25 106 ASN A C 1
ATOM 856 O O . ASN A 1 106 ? -0.808 3.783 -16.052 1.00 91.25 106 ASN A O 1
ATOM 860 N N . ARG A 1 107 ? -0.851 5.326 -17.692 1.00 92.56 107 ARG A N 1
ATOM 861 C CA . ARG A 1 107 ? -2.180 5.847 -17.368 1.00 92.56 107 ARG A CA 1
ATOM 862 C C . ARG A 1 107 ? -3.260 4.773 -17.505 1.00 92.56 107 ARG A C 1
ATOM 864 O O . ARG A 1 107 ? -4.125 4.700 -16.635 1.00 92.56 107 ARG A O 1
ATOM 871 N N . ALA A 1 108 ? -3.180 3.912 -18.520 1.00 88.50 108 ALA A N 1
ATOM 872 C CA . ALA A 1 108 ? -4.162 2.850 -18.737 1.00 88.50 108 ALA A CA 1
ATOM 873 C C . ALA A 1 108 ? -4.171 1.847 -17.571 1.00 88.50 108 ALA A C 1
ATOM 875 O O . ALA A 1 108 ? -5.235 1.469 -17.080 1.00 88.50 108 ALA A O 1
ATOM 876 N N . SER A 1 109 ? -2.995 1.491 -17.043 1.00 87.19 109 SER A N 1
ATOM 877 C CA . SER A 1 109 ? -2.879 0.621 -15.868 1.00 87.19 109 SER A CA 1
ATOM 878 C C . SER A 1 109 ? -3.578 1.227 -14.642 1.00 87.19 109 SER A C 1
ATOM 880 O O . SER A 1 109 ? -4.320 0.543 -13.930 1.00 87.19 109 SER A O 1
ATOM 882 N N . LEU A 1 110 ? -3.428 2.537 -14.416 1.00 88.00 110 LEU A N 1
ATOM 883 C CA . LEU A 1 110 ? -4.120 3.243 -13.331 1.00 88.00 110 LEU A CA 1
ATOM 884 C C . LEU A 1 110 ? -5.637 3.329 -13.532 1.00 88.00 110 LEU A C 1
ATOM 886 O O . LEU A 1 110 ? -6.404 3.166 -12.575 1.00 88.00 110 LEU A O 1
ATOM 890 N N . GLU A 1 111 ? -6.084 3.575 -14.763 1.00 86.12 111 GLU A N 1
ATOM 891 C CA . GLU A 1 111 ? -7.504 3.612 -15.125 1.00 86.12 111 GLU A CA 1
ATOM 892 C C . GLU A 1 111 ? -8.173 2.253 -14.881 1.00 86.12 111 GLU A C 1
ATOM 894 O O . GLU A 1 111 ? -9.256 2.194 -14.288 1.00 86.12 111 GLU A O 1
ATOM 899 N N . HIS A 1 112 ? -7.464 1.163 -15.187 1.00 82.69 112 HIS A N 1
ATOM 900 C CA . HIS A 1 112 ? -7.865 -0.211 -14.877 1.00 82.69 112 HIS A CA 1
ATOM 901 C C . HIS A 1 112 ? -7.799 -0.567 -13.379 1.00 82.69 112 HIS A C 1
ATOM 903 O O . HIS A 1 112 ? -8.204 -1.656 -12.976 1.00 82.69 112 HIS A O 1
ATOM 909 N N . GLY A 1 113 ? -7.367 0.356 -12.514 1.00 79.00 113 GLY A N 1
ATOM 910 C CA . GLY A 1 113 ? -7.414 0.197 -11.058 1.00 79.00 113 GLY A CA 1
ATOM 911 C C . GLY A 1 113 ? -6.123 -0.329 -10.433 1.00 79.00 113 GLY A C 1
ATOM 912 O O . GLY A 1 113 ? -6.125 -0.740 -9.262 1.00 79.00 113 GLY A O 1
ATOM 913 N N . MET A 1 114 ? -5.011 -0.306 -11.166 1.00 79.75 114 MET A N 1
ATOM 914 C CA . MET A 1 114 ? -3.697 -0.570 -10.593 1.00 79.75 114 MET A CA 1
ATOM 915 C C . MET A 1 114 ? -3.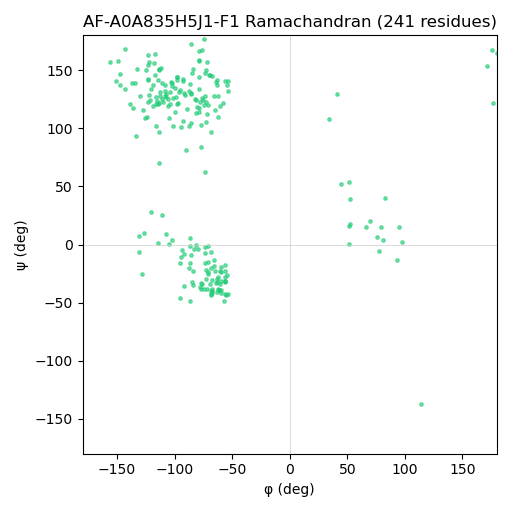348 0.494 -9.544 1.00 79.75 114 MET A C 1
ATOM 917 O O . MET A 1 114 ? -3.658 1.671 -9.709 1.00 79.75 114 MET A O 1
ATOM 921 N N . PHE A 1 115 ? -2.787 0.058 -8.410 1.00 81.81 115 PHE A N 1
ATOM 922 C CA . PHE A 1 115 ? -2.413 0.912 -7.267 1.00 81.81 115 PHE A CA 1
ATOM 923 C C . PHE A 1 115 ? -3.508 1.842 -6.704 1.00 81.81 115 PHE A C 1
ATOM 925 O O . PHE A 1 115 ? -3.216 2.779 -5.960 1.00 81.81 115 PHE A O 1
ATOM 932 N N . ARG A 1 116 ? -4.786 1.584 -7.010 1.00 81.88 116 ARG A N 1
ATOM 933 C CA . ARG A 1 116 ? -5.912 2.308 -6.414 1.00 81.88 116 ARG A CA 1
ATOM 934 C C . ARG A 1 116 ? -5.987 2.007 -4.919 1.00 81.88 116 ARG A C 1
ATOM 936 O O . ARG A 1 116 ? -6.038 0.845 -4.523 1.00 81.88 116 ARG A O 1
ATOM 943 N N . THR A 1 117 ? -6.032 3.056 -4.105 1.00 81.12 117 THR A N 1
ATOM 944 C CA . THR A 1 117 ? -6.119 2.938 -2.647 1.00 81.12 117 THR A CA 1
ATOM 945 C C . THR A 1 117 ? -7.447 3.472 -2.137 1.00 81.12 117 THR A C 1
ATOM 947 O O . THR A 1 117 ? -8.052 4.382 -2.712 1.00 81.12 117 THR A O 1
ATOM 950 N N . GLU A 1 118 ? -7.911 2.896 -1.034 1.00 81.06 118 GLU A N 1
ATOM 951 C CA . GLU A 1 118 ? -9.035 3.427 -0.276 1.00 81.06 118 GLU A CA 1
ATOM 952 C C . GLU A 1 118 ? -8.511 4.069 0.999 1.00 81.06 118 GLU A C 1
ATOM 954 O O . GLU A 1 118 ? -7.916 3.418 1.855 1.00 81.06 118 GLU A O 1
ATOM 959 N N . HIS A 1 119 ? -8.757 5.362 1.138 1.00 80.62 119 HIS A N 1
ATOM 960 C CA . HIS A 1 119 ? -8.428 6.108 2.333 1.00 80.62 119 HIS A CA 1
ATOM 961 C C . HIS A 1 119 ? -9.691 6.258 3.176 1.00 80.62 119 HIS A C 1
ATOM 963 O O . HIS A 1 119 ? -10.668 6.888 2.761 1.00 80.62 119 HIS A O 1
ATOM 969 N N . ILE A 1 120 ? -9.680 5.635 4.353 1.00 82.19 120 ILE A N 1
ATOM 970 C CA . ILE A 1 120 ? -10.782 5.693 5.310 1.00 82.19 120 ILE A CA 1
ATOM 971 C C . ILE A 1 120 ? -10.370 6.633 6.436 1.00 82.19 120 ILE A C 1
ATOM 973 O O . ILE A 1 120 ? -9.374 6.393 7.118 1.00 82.19 120 ILE A O 1
ATOM 977 N N . ARG A 1 121 ? -11.147 7.697 6.644 1.00 76.69 121 ARG A N 1
ATOM 978 C CA . ARG A 1 121 ? -10.972 8.612 7.777 1.00 76.69 121 ARG A CA 1
ATOM 979 C C . ARG A 1 121 ? -12.225 8.651 8.630 1.00 76.69 121 ARG A C 1
ATOM 981 O O . ARG A 1 121 ? -13.339 8.778 8.124 1.00 76.69 121 ARG A O 1
ATOM 988 N N . CYS A 1 122 ? -12.019 8.558 9.937 1.00 73.25 122 CYS A N 1
ATOM 989 C CA . CYS A 1 122 ? -13.060 8.732 10.937 1.00 73.25 122 CYS A CA 1
ATOM 990 C C . CYS A 1 122 ? -12.981 10.157 11.463 1.00 73.25 122 CYS A C 1
ATOM 992 O O . CYS A 1 122 ? -11.951 10.567 11.996 1.00 73.25 122 CYS A O 1
ATOM 994 N N . TYR A 1 123 ? -14.067 10.903 11.313 1.00 69.25 123 TYR A N 1
ATOM 995 C CA . TYR A 1 123 ? -14.097 12.297 11.717 1.00 69.25 123 TYR A CA 1
ATOM 996 C C . TYR A 1 123 ? -14.595 12.418 13.145 1.00 69.25 123 TYR A C 1
ATOM 998 O O . TYR A 1 123 ? -15.648 11.889 13.507 1.00 69.25 123 TYR A O 1
ATOM 1006 N N . LYS A 1 124 ? -13.826 13.172 13.927 1.00 62.22 124 LYS A N 1
ATOM 1007 C CA . LYS A 1 124 ? -14.254 13.803 15.169 1.00 62.22 124 LYS A CA 1
ATOM 1008 C C . LYS A 1 124 ? -13.915 15.290 15.015 1.00 62.22 124 LYS A C 1
ATOM 1010 O O . LYS A 1 124 ? -12.743 15.616 14.930 1.00 62.22 124 LYS A O 1
ATOM 1015 N N . ALA A 1 125 ? -14.956 16.111 14.858 1.00 52.16 125 ALA A N 1
ATOM 1016 C CA . ALA A 1 125 ? -14.997 17.584 14.825 1.00 52.16 125 ALA A CA 1
ATOM 1017 C C . ALA A 1 125 ? -13.802 18.366 14.216 1.00 52.16 125 ALA A C 1
ATOM 1019 O O . ALA A 1 125 ? -12.800 18.481 14.901 1.00 52.16 125 ALA A O 1
ATOM 1020 N N . GLU A 1 126 ? -13.951 18.985 13.016 1.00 41.38 126 GLU A N 1
ATOM 1021 C CA . GLU A 1 126 ? -13.316 20.276 12.597 1.00 41.38 126 GLU A CA 1
ATOM 1022 C C . GLU A 1 126 ? -13.594 20.705 11.109 1.00 41.38 126 GLU A C 1
ATOM 1024 O O . GLU A 1 126 ? -13.191 19.997 10.194 1.00 41.38 126 GLU A O 1
ATOM 1029 N N . SER A 1 127 ? -14.197 21.907 10.915 1.00 35.56 127 SER A N 1
ATOM 1030 C CA . SER A 1 127 ? -14.310 22.865 9.752 1.00 35.56 127 SER A CA 1
ATOM 1031 C C . SER A 1 127 ? -14.548 22.415 8.277 1.00 35.56 127 SER A C 1
ATOM 1033 O O . SER A 1 127 ? -13.723 21.690 7.767 1.00 35.56 127 SER A O 1
ATOM 1035 N N . GLY A 1 128 ? -15.551 22.992 7.559 1.00 54.78 128 GLY A N 1
ATOM 1036 C CA . GLY A 1 128 ? -16.048 22.767 6.155 1.00 54.78 128 GLY A CA 1
ATOM 1037 C C . GLY A 1 128 ? -17.494 22.187 5.942 1.00 54.78 128 GLY A C 1
ATOM 1038 O O . GLY A 1 128 ? -18.420 22.682 6.581 1.00 54.78 128 GLY A O 1
ATOM 1039 N N . ASP A 1 129 ? -17.769 21.226 5.040 1.00 62.81 129 ASP A N 1
ATOM 1040 C CA . ASP A 1 129 ? -19.153 20.706 4.798 1.00 62.81 129 ASP A CA 1
ATOM 1041 C C . ASP A 1 129 ? -19.731 20.000 6.040 1.00 62.81 129 ASP A C 1
ATOM 1043 O O . ASP A 1 129 ? -19.004 19.269 6.706 1.00 62.81 129 ASP A O 1
ATOM 1047 N N . ILE A 1 130 ? -21.019 20.176 6.377 1.00 70.12 130 ILE A N 1
ATOM 1048 C CA . ILE A 1 130 ? -21.583 19.624 7.627 1.00 70.12 130 ILE A CA 1
ATOM 1049 C C . ILE A 1 130 ? -21.713 18.094 7.542 1.00 70.12 130 ILE A C 1
ATOM 1051 O O . ILE A 1 130 ? -22.549 17.564 6.815 1.00 70.12 130 ILE A O 1
ATOM 1055 N N . VAL A 1 131 ? -20.913 17.387 8.342 1.00 73.69 131 VAL A N 1
ATOM 1056 C CA . VAL A 1 131 ? -20.930 15.922 8.485 1.00 73.69 131 VAL A CA 1
ATOM 1057 C C . VAL A 1 131 ? -21.857 15.490 9.621 1.00 73.69 131 VAL A C 1
ATOM 1059 O O . VAL A 1 131 ? -22.512 14.455 9.524 1.00 73.69 131 VAL A O 1
ATOM 1062 N N . ILE A 1 132 ? -21.917 16.268 10.710 1.00 74.75 132 ILE A N 1
ATOM 1063 C CA . ILE A 1 132 ? -22.798 16.006 11.858 1.00 74.75 132 ILE A CA 1
ATOM 1064 C C . ILE A 1 132 ? -23.445 17.326 12.277 1.00 74.75 132 ILE A C 1
ATOM 1066 O O . ILE A 1 132 ? -22.753 18.245 12.707 1.00 74.75 132 ILE A O 1
ATOM 1070 N N . GLY A 1 133 ? -24.770 17.429 12.187 1.00 77.69 133 GLY A N 1
ATOM 1071 C CA . GLY A 1 133 ? -25.508 18.565 12.739 1.00 77.69 133 GLY A CA 1
ATOM 1072 C C . GLY A 1 133 ? -25.649 18.427 14.255 1.00 77.69 133 GLY A C 1
ATOM 1073 O O . GLY A 1 133 ? -26.186 17.427 14.727 1.00 77.69 133 GLY A O 1
ATOM 1074 N N . LYS A 1 134 ? -25.177 19.414 15.023 1.00 76.31 134 LYS A N 1
ATOM 1075 C CA . LYS A 1 134 ? -25.354 19.468 16.480 1.00 76.31 134 LYS A CA 1
ATOM 1076 C C . LYS A 1 134 ? -25.883 20.847 16.850 1.00 76.31 134 LYS A C 1
ATOM 1078 O O . LYS A 1 134 ? -25.276 21.842 16.481 1.00 76.31 134 LYS A O 1
ATOM 1083 N N . CYS A 1 135 ? -26.980 20.899 17.593 1.00 81.00 135 CYS A N 1
ATOM 1084 C CA . CYS A 1 135 ? -27.571 22.144 18.076 1.00 81.00 135 CYS A CA 1
ATOM 1085 C C . CYS A 1 135 ? -27.568 22.142 19.606 1.00 81.00 135 CYS A C 1
ATOM 1087 O O . CYS A 1 135 ? -27.842 21.109 20.220 1.00 81.00 135 CYS A O 1
ATOM 1089 N N . ALA A 1 136 ? -27.221 23.273 20.215 1.00 78.38 136 ALA A N 1
ATOM 1090 C CA . ALA A 1 136 ? -27.408 23.482 21.645 1.00 78.38 136 ALA A CA 1
ATOM 1091 C C . ALA A 1 136 ? -28.872 23.841 21.947 1.00 78.38 136 ALA A C 1
ATOM 1093 O O . ALA A 1 136 ? -29.577 24.361 21.086 1.00 78.38 136 ALA A O 1
ATOM 1094 N N . GLU A 1 137 ? -29.316 23.643 23.188 1.00 75.88 137 GLU A N 1
ATOM 1095 C CA . GLU A 1 137 ? -30.670 24.035 23.624 1.00 75.88 137 GLU A CA 1
ATOM 1096 C C . GLU A 1 137 ? -30.927 25.547 23.484 1.00 75.88 137 GLU A C 1
ATOM 1098 O O . GLU A 1 137 ? -32.063 25.976 23.310 1.00 75.88 137 GLU A O 1
ATOM 1103 N N . SER A 1 138 ? -29.863 26.356 23.468 1.00 80.06 138 SER A N 1
ATOM 1104 C CA . SER A 1 138 ? -29.901 27.794 23.179 1.00 80.06 138 SER A CA 1
ATOM 1105 C C . SER A 1 138 ? -30.127 28.144 21.700 1.00 80.06 138 SER A C 1
ATOM 1107 O O . SER A 1 138 ? -30.165 29.323 21.356 1.00 80.06 138 SER A O 1
ATOM 1109 N N . GLY A 1 139 ? -30.225 27.149 20.810 1.00 80.56 139 GLY A N 1
ATOM 11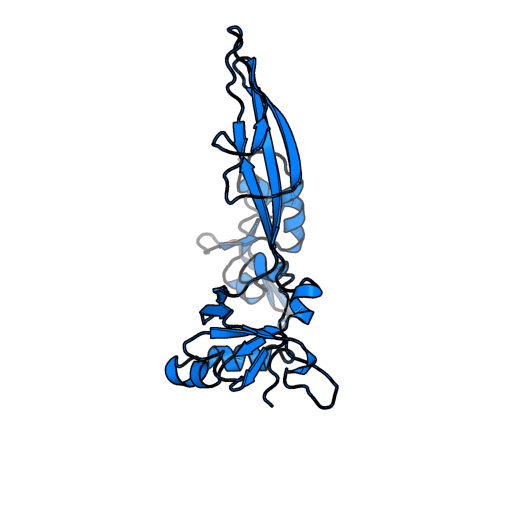10 C CA . GLY A 1 139 ? -30.305 27.334 19.358 1.00 80.56 139 GLY A CA 1
ATOM 1111 C C . GLY A 1 139 ? -28.952 27.570 18.675 1.00 80.56 139 GLY A C 1
ATOM 1112 O O . GLY A 1 139 ? -28.909 27.807 17.469 1.00 80.56 139 GLY A O 1
ATOM 1113 N N . ALA A 1 140 ? -27.842 27.514 19.419 1.00 81.44 140 ALA A N 1
ATOM 1114 C CA . ALA A 1 140 ? -26.506 27.714 18.866 1.00 81.44 140 ALA A CA 1
ATOM 1115 C C . ALA A 1 140 ? -26.010 26.478 18.091 1.00 81.44 140 ALA A C 1
ATOM 1117 O O . ALA A 1 140 ? -25.950 25.367 18.634 1.00 81.44 140 ALA A O 1
ATOM 1118 N N . ASP A 1 141 ? -25.600 26.687 16.837 1.00 81.38 141 ASP A N 1
ATOM 1119 C CA . ASP A 1 141 ? -25.048 25.646 15.966 1.00 81.38 141 ASP A CA 1
ATOM 1120 C C . ASP A 1 141 ? -23.628 25.240 16.399 1.00 81.38 141 ASP A C 1
ATOM 1122 O O . ASP A 1 141 ? -22.713 26.059 16.456 1.00 81.38 141 ASP A O 1
ATOM 1126 N N . HIS A 1 142 ? -23.456 23.951 16.681 1.00 79.19 142 HIS A N 1
ATOM 1127 C CA . HIS A 1 142 ? -22.188 23.290 16.996 1.00 79.19 142 HIS A CA 1
ATOM 1128 C C . HIS A 1 142 ? -21.886 22.170 15.988 1.00 79.19 142 HIS A C 1
ATOM 1130 O O . HIS A 1 142 ? -21.247 21.167 16.327 1.00 79.19 142 HIS A O 1
ATOM 1136 N N . SER A 1 143 ? -22.398 22.302 14.762 1.00 79.06 143 SER A N 1
ATOM 1137 C CA . SER A 1 143 ? -22.215 21.333 13.691 1.00 79.06 143 SER A CA 1
ATOM 1138 C C . SER A 1 143 ? -20.741 21.016 13.422 1.00 79.06 143 SER A C 1
ATOM 1140 O O . SER A 1 143 ? -19.863 21.881 13.379 1.00 79.06 143 SER A O 1
ATOM 1142 N N . ILE A 1 144 ? -20.471 19.727 13.225 1.00 76.44 144 ILE A N 1
ATOM 1143 C CA . ILE A 1 144 ? -19.173 19.224 12.799 1.00 76.44 144 ILE A CA 1
ATOM 1144 C C . ILE A 1 144 ? -19.120 19.287 11.295 1.00 76.44 144 ILE A C 1
ATOM 1146 O O . ILE A 1 144 ? -19.983 18.768 10.585 1.00 76.44 144 ILE A O 1
ATOM 1150 N N . LYS A 1 145 ? -18.033 19.878 10.843 1.00 75.94 145 LYS A N 1
ATOM 1151 C CA . LYS A 1 145 ? -17.784 20.188 9.463 1.00 75.94 145 LYS A CA 1
ATOM 1152 C C . LYS A 1 145 ? -16.554 19.430 8.927 1.00 75.94 145 LYS A C 1
ATOM 1154 O O . LYS A 1 145 ? -15.805 18.874 9.726 1.00 75.94 145 LYS A O 1
ATOM 1159 N N . LEU A 1 146 ? -16.388 19.363 7.606 1.00 73.06 146 LEU A N 1
ATOM 1160 C CA . LEU A 1 146 ? -15.399 18.539 6.895 1.00 73.06 146 LEU A CA 1
ATOM 1161 C C . LEU A 1 146 ? -14.229 19.350 6.332 1.00 73.06 146 LEU A C 1
ATOM 1163 O O . LEU A 1 146 ? -14.484 20.243 5.532 1.00 73.06 146 LEU A O 1
ATOM 1167 N N . LYS A 1 147 ? -12.967 19.019 6.651 1.00 74.38 147 LYS A N 1
ATOM 1168 C CA . LYS A 1 147 ? -11.804 19.851 6.265 1.00 74.38 147 LYS A CA 1
ATOM 1169 C C . LYS A 1 147 ? -11.772 20.145 4.767 1.00 74.38 147 LYS A C 1
ATOM 1171 O O . LYS A 1 147 ? -11.998 19.266 3.945 1.00 74.38 147 LYS A O 1
ATOM 1176 N N . HIS A 1 148 ? -11.400 21.373 4.402 1.00 69.19 148 HIS A N 1
ATOM 1177 C CA . HIS A 1 148 ? -11.445 21.874 3.018 1.00 69.19 148 HIS A CA 1
ATOM 1178 C C . HIS A 1 148 ? -10.703 21.022 1.970 1.00 69.19 148 HIS A C 1
ATOM 1180 O O . HIS A 1 148 ? -11.036 21.077 0.787 1.00 69.19 148 HIS A O 1
ATOM 1186 N N . THR A 1 149 ? -9.684 20.260 2.370 1.00 72.06 149 THR A N 1
ATOM 1187 C CA . THR A 1 149 ? -8.889 19.404 1.474 1.00 72.06 149 THR A CA 1
ATOM 1188 C C . THR A 1 149 ? -9.421 17.979 1.364 1.00 72.06 149 THR A C 1
ATOM 1190 O O . THR A 1 149 ? -8.939 17.199 0.541 1.00 72.06 149 THR A O 1
ATOM 1193 N N . GLU A 1 150 ? -10.401 17.623 2.186 1.00 72.12 150 GLU A N 1
ATOM 1194 C CA . GLU A 1 150 ? -10.923 16.274 2.276 1.00 72.12 150 GLU A CA 1
ATOM 1195 C C . GLU A 1 150 ? -12.192 16.145 1.440 1.00 72.12 150 GLU A C 1
ATOM 1197 O O . GLU A 1 150 ? -12.980 17.075 1.294 1.00 72.12 150 GLU A O 1
ATOM 1202 N N . ARG A 1 151 ? -12.370 14.978 0.824 1.00 74.69 151 ARG A N 1
ATOM 1203 C CA . ARG A 1 151 ? -13.563 14.621 0.053 1.00 74.69 151 ARG A CA 1
ATOM 1204 C C . ARG A 1 151 ? -13.778 13.129 0.205 1.00 74.69 151 ARG A C 1
ATOM 1206 O O . ARG A 1 151 ? -12.814 12.377 0.283 1.00 74.69 151 ARG A O 1
ATOM 1213 N N . GLY A 1 152 ? -15.018 12.673 0.216 1.00 77.94 152 GLY A N 1
ATOM 1214 C CA . GLY A 1 152 ? -15.293 11.246 0.307 1.00 77.94 152 GLY A CA 1
ATOM 1215 C C . GLY A 1 152 ? -16.775 10.952 0.412 1.00 77.94 152 GLY A C 1
ATOM 1216 O O . GLY A 1 152 ? -17.585 11.843 0.654 1.00 77.94 152 GLY A O 1
ATOM 1217 N N . LYS A 1 153 ? -17.127 9.682 0.231 1.00 81.44 153 LYS A N 1
ATOM 1218 C CA . LYS A 1 153 ? -18.484 9.187 0.447 1.00 81.44 153 LYS A CA 1
ATOM 1219 C C . LYS A 1 153 ? -18.605 8.672 1.878 1.00 81.44 153 LYS A C 1
ATOM 1221 O O . LYS A 1 153 ? -17.677 8.041 2.388 1.00 81.44 153 LYS A O 1
ATOM 1226 N N . VAL A 1 154 ? -19.753 8.898 2.517 1.00 84.06 154 VAL A N 1
ATOM 1227 C CA . VAL A 1 154 ? -20.059 8.274 3.812 1.00 84.06 154 VAL A CA 1
ATOM 1228 C C . VAL A 1 154 ? -20.061 6.759 3.636 1.00 84.06 154 VAL A C 1
ATOM 1230 O O . VAL A 1 154 ? -20.831 6.222 2.843 1.00 84.06 154 VAL A O 1
ATOM 1233 N N . GLN A 1 155 ? -19.170 6.081 4.357 1.00 84.75 155 GLN A N 1
ATOM 1234 C CA . GLN A 1 155 ? -19.074 4.626 4.350 1.00 84.75 155 GLN A CA 1
ATOM 1235 C C . GLN A 1 155 ? -19.864 4.020 5.505 1.00 84.75 155 GLN A C 1
ATOM 1237 O O . GLN A 1 155 ? -20.582 3.041 5.320 1.00 84.75 155 GLN A O 1
ATOM 1242 N N . LYS A 1 156 ? -19.702 4.577 6.708 1.00 82.06 156 LYS A N 1
ATOM 1243 C CA . LYS A 1 156 ? -20.317 4.051 7.925 1.00 82.06 156 LYS A CA 1
ATOM 1244 C C . LYS A 1 156 ? -20.640 5.187 8.884 1.00 82.06 156 LYS A C 1
ATOM 1246 O O . LYS A 1 156 ? -19.816 6.074 9.088 1.00 82.06 156 LYS A O 1
ATOM 1251 N N . VAL A 1 157 ? -21.818 5.122 9.494 1.00 84.56 157 VAL A N 1
ATOM 1252 C CA . VAL A 1 157 ? -22.220 5.984 10.609 1.00 84.56 157 VAL A CA 1
ATOM 1253 C C . VAL A 1 157 ? -22.426 5.090 11.822 1.00 84.56 157 VAL A C 1
ATOM 1255 O O . VAL A 1 157 ? -23.130 4.086 11.741 1.00 84.56 157 VAL A O 1
ATOM 1258 N N . ILE A 1 158 ? -21.769 5.424 12.925 1.00 81.69 158 ILE A N 1
ATOM 1259 C CA . ILE A 1 158 ? -21.890 4.727 14.202 1.00 81.69 158 ILE A CA 1
ATOM 1260 C C . ILE A 1 158 ? -22.552 5.689 15.178 1.00 81.69 158 ILE A C 1
ATOM 1262 O O . ILE A 1 158 ? -22.033 6.778 15.417 1.00 81.69 158 ILE A O 1
ATOM 1266 N N . LEU A 1 159 ? -23.685 5.266 15.728 1.00 81.94 159 LEU A N 1
ATOM 1267 C CA . LEU A 1 159 ? -24.386 5.923 16.824 1.00 81.94 159 LEU A CA 1
ATOM 1268 C C . LEU A 1 159 ? -24.257 5.012 18.038 1.00 81.94 159 LEU A C 1
ATOM 1270 O O . LEU A 1 159 ? -24.592 3.832 17.949 1.00 81.94 159 LEU A O 1
ATOM 1274 N N . SER A 1 160 ? -23.751 5.533 19.146 1.00 80.38 160 SER A N 1
ATOM 1275 C CA . SER A 1 160 ? -23.680 4.787 20.399 1.00 80.38 160 SER A CA 1
ATOM 1276 C C . SER A 1 160 ? -23.806 5.747 21.570 1.00 80.38 160 SER A C 1
ATOM 1278 O O . SER A 1 160 ? -23.549 6.940 21.432 1.00 80.38 160 SER A O 1
ATOM 1280 N N . ALA A 1 161 ? -24.211 5.229 22.720 1.00 82.00 161 ALA A N 1
ATOM 1281 C CA . ALA A 1 161 ? -24.147 5.953 23.978 1.00 82.00 161 ALA A CA 1
ATOM 1282 C C . ALA A 1 161 ? -22.883 5.528 24.734 1.00 82.00 161 ALA A C 1
ATOM 1284 O O . ALA A 1 161 ? -22.468 4.372 24.636 1.00 82.00 161 ALA A O 1
ATOM 1285 N N . ASN A 1 162 ? -22.258 6.465 25.441 1.00 80.38 162 ASN A N 1
ATOM 1286 C CA . ASN A 1 162 ? -21.249 6.152 26.449 1.00 80.38 162 ASN A CA 1
ATOM 1287 C C . ASN A 1 162 ? -21.925 5.641 27.729 1.00 80.38 162 ASN A C 1
ATOM 1289 O O . ASN A 1 162 ? -23.124 5.848 27.926 1.00 80.38 162 ASN A O 1
ATOM 1293 N N . ASP A 1 163 ? -21.134 5.080 28.642 1.00 81.44 163 ASP A N 1
ATOM 1294 C CA . ASP A 1 163 ? -21.598 4.618 29.961 1.00 81.44 163 ASP A CA 1
ATOM 1295 C C . ASP A 1 163 ? -22.221 5.749 30.812 1.00 81.44 163 ASP A C 1
ATOM 1297 O O . ASP A 1 163 ? -23.010 5.497 31.717 1.00 81.44 163 ASP A O 1
ATOM 1301 N N . GLU A 1 164 ? -21.929 7.011 30.475 1.00 78.94 164 GLU A N 1
ATOM 1302 C CA . GLU A 1 164 ? -22.497 8.221 31.090 1.00 78.94 164 GLU A CA 1
ATOM 1303 C C . GLU A 1 164 ? -23.835 8.675 30.463 1.00 78.94 164 GLU A C 1
ATOM 1305 O O . GLU A 1 164 ? -24.337 9.754 30.772 1.00 78.94 164 GLU A O 1
ATOM 1310 N N . GLY A 1 165 ? -24.408 7.905 29.530 1.00 74.25 165 GLY A N 1
ATOM 1311 C CA . GLY A 1 165 ? -25.667 8.241 28.851 1.00 74.25 165 GLY A CA 1
ATOM 1312 C C . GLY A 1 165 ? -25.547 9.333 27.779 1.00 74.25 165 GLY A C 1
ATOM 1313 O O . GLY A 1 165 ? -26.551 9.762 27.210 1.00 74.25 165 GLY A O 1
ATOM 1314 N N . THR A 1 166 ? -24.328 9.782 27.466 1.00 76.25 166 THR A N 1
ATOM 1315 C CA . THR A 1 166 ? -24.078 10.741 26.386 1.00 76.25 166 THR A CA 1
ATOM 1316 C C . THR A 1 166 ? -24.024 10.034 25.034 1.00 76.25 166 THR A C 1
ATOM 1318 O O . THR A 1 166 ? -23.238 9.110 24.822 1.00 76.25 166 THR A O 1
ATOM 1321 N N . ASN A 1 167 ? -24.854 10.482 24.091 1.00 77.62 167 ASN A N 1
ATOM 1322 C CA . ASN A 1 167 ? -24.836 9.976 22.721 1.00 77.62 167 ASN A CA 1
ATOM 1323 C C . ASN A 1 167 ? -23.604 10.510 21.979 1.00 77.62 167 ASN A C 1
ATOM 1325 O O . ASN A 1 167 ? -23.391 11.723 21.912 1.00 77.62 167 ASN A O 1
ATOM 1329 N N . PHE A 1 168 ? -22.828 9.620 21.365 1.00 78.81 168 PHE A N 1
ATOM 1330 C CA . PHE A 1 168 ? -21.762 9.971 20.440 1.00 78.81 168 PHE A CA 1
ATOM 1331 C C . PHE A 1 168 ? -22.035 9.423 19.040 1.00 78.81 168 PHE A C 1
ATOM 1333 O O . PHE A 1 168 ? -22.602 8.346 18.842 1.00 78.81 168 PHE A O 1
ATOM 1340 N N . VAL A 1 169 ? -21.597 10.199 18.052 1.00 80.06 169 VAL A N 1
ATOM 1341 C CA . VAL A 1 169 ? -21.723 9.880 16.632 1.00 80.06 169 VAL A CA 1
ATOM 1342 C C . VAL A 1 169 ? -20.329 9.860 16.025 1.00 80.06 169 VAL A C 1
ATOM 1344 O O . VAL A 1 169 ? -19.573 10.818 16.180 1.00 80.06 169 VAL A O 1
ATOM 1347 N N . ALA A 1 170 ? -19.988 8.783 15.324 1.00 81.50 170 ALA A N 1
ATOM 1348 C CA . ALA A 1 170 ? -18.768 8.688 14.534 1.00 81.50 170 ALA A CA 1
ATOM 1349 C C . ALA A 1 170 ? -19.121 8.412 13.072 1.00 81.50 170 ALA A C 1
ATOM 1351 O O . ALA A 1 170 ? -19.808 7.439 12.760 1.00 81.50 170 ALA A O 1
ATOM 1352 N N . VAL A 1 171 ? -18.635 9.266 12.172 1.00 83.94 171 VAL A N 1
ATOM 1353 C CA . VAL A 1 171 ? -18.836 9.122 10.727 1.00 83.94 171 VAL A CA 1
ATOM 1354 C C . VAL A 1 171 ? -17.504 8.762 10.078 1.00 83.94 171 VAL A C 1
ATOM 1356 O O . VAL A 1 171 ? -16.512 9.483 10.211 1.00 83.94 171 VAL A O 1
ATOM 1359 N N . SER A 1 172 ? -17.485 7.630 9.382 1.00 84.00 172 SER A N 1
ATOM 1360 C CA . SER A 1 172 ? -16.364 7.177 8.563 1.00 84.00 172 SER A CA 1
ATOM 1361 C C . SER A 1 172 ? -16.617 7.560 7.114 1.00 84.00 172 SER A C 1
ATOM 1363 O O . SER A 1 172 ? -17.614 7.143 6.514 1.00 84.00 172 SER A O 1
ATOM 1365 N N . LEU A 1 173 ? -15.696 8.327 6.540 1.00 84.56 173 LEU A N 1
ATOM 1366 C CA . LEU A 1 173 ? -15.698 8.663 5.125 1.00 84.56 173 LEU A CA 1
ATOM 1367 C C . LEU A 1 173 ? -14.664 7.816 4.405 1.00 84.56 173 LEU A C 1
ATOM 1369 O O . LEU A 1 173 ? -13.537 7.656 4.875 1.00 84.56 173 LEU A O 1
ATOM 1373 N N . ARG A 1 174 ? -15.062 7.302 3.247 1.00 84.88 174 ARG A N 1
ATOM 1374 C CA . ARG A 1 174 ? -14.196 6.582 2.325 1.00 84.88 174 ARG A CA 1
ATOM 1375 C C . ARG A 1 174 ? -13.924 7.463 1.118 1.00 84.88 174 ARG A C 1
ATOM 1377 O O . ARG A 1 174 ? -14.853 7.922 0.449 1.00 84.88 174 ARG A O 1
ATOM 1384 N N . GLN A 1 175 ? -12.649 7.644 0.817 1.00 85.69 175 GLN A N 1
ATOM 1385 C CA . GLN A 1 175 ? -12.184 8.258 -0.414 1.00 85.69 175 GLN A CA 1
ATOM 1386 C C . GLN A 1 175 ? -11.392 7.227 -1.207 1.00 85.69 175 GLN A C 1
ATOM 1388 O O . GLN A 1 175 ? -10.388 6.704 -0.732 1.00 85.69 175 GLN A O 1
ATOM 1393 N N . VAL A 1 176 ? -11.838 6.947 -2.425 1.00 85.19 176 VAL A N 1
ATOM 1394 C CA . VAL A 1 176 ? -11.043 6.180 -3.382 1.00 85.19 176 VAL A CA 1
ATOM 1395 C C . VAL A 1 176 ? -10.075 7.152 -4.047 1.00 85.19 176 VAL A C 1
ATOM 1397 O O . VAL A 1 176 ? -10.509 8.176 -4.579 1.00 85.19 176 VAL A O 1
ATOM 1400 N N . ARG A 1 177 ? -8.775 6.856 -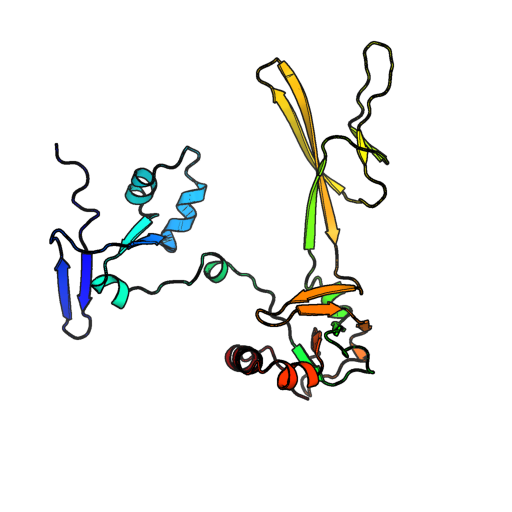3.999 1.00 85.94 177 ARG A N 1
ATOM 1401 C CA . ARG A 1 177 ? -7.731 7.675 -4.619 1.00 85.94 177 ARG A CA 1
ATOM 1402 C C . ARG A 1 177 ? -6.928 6.827 -5.596 1.00 85.94 177 ARG A C 1
ATOM 1404 O O . ARG A 1 177 ? -6.357 5.800 -5.226 1.00 85.94 177 ARG A O 1
ATOM 1411 N N . SER A 1 178 ? -6.897 7.279 -6.843 1.00 87.88 178 SER A N 1
ATOM 1412 C CA . SER A 1 178 ? -5.935 6.796 -7.828 1.00 87.88 178 SER A CA 1
ATOM 1413 C C . SER A 1 178 ? -4.624 7.577 -7.679 1.00 87.88 178 SER A C 1
ATOM 1415 O O . SER A 1 178 ? -4.679 8.755 -7.308 1.00 87.88 178 SER A O 1
ATOM 1417 N N . PRO A 1 179 ? -3.470 6.950 -7.949 1.00 90.62 179 PRO A N 1
ATOM 1418 C CA . PRO A 1 179 ? -2.180 7.630 -7.938 1.00 90.62 179 PRO A CA 1
ATOM 1419 C C . PRO A 1 179 ? -2.150 8.831 -8.883 1.00 90.62 179 PRO A C 1
ATOM 1421 O O . PRO A 1 179 ? -2.691 8.773 -9.988 1.00 90.62 179 PRO A O 1
ATOM 1424 N N . ILE A 1 180 ? -1.500 9.907 -8.450 1.00 90.88 180 ILE A N 1
ATOM 1425 C CA . ILE A 1 180 ? -1.274 11.117 -9.246 1.00 90.88 180 ILE A CA 1
ATOM 1426 C C . ILE A 1 180 ? 0.220 11.438 -9.347 1.00 90.88 180 ILE A C 1
ATOM 1428 O O . ILE A 1 180 ? 1.030 10.959 -8.554 1.00 90.88 180 ILE A O 1
ATOM 1432 N N . VAL A 1 181 ? 0.589 12.287 -10.309 1.00 92.81 181 VAL A N 1
ATOM 1433 C CA . VAL A 1 181 ? 1.948 12.846 -10.403 1.00 92.81 181 VAL A CA 1
ATOM 1434 C C . VAL A 1 181 ? 2.330 13.491 -9.066 1.00 92.81 181 VAL A C 1
ATOM 1436 O O . VAL A 1 181 ? 1.545 14.241 -8.485 1.00 92.81 181 VAL A O 1
ATOM 1439 N N . GLY A 1 182 ? 3.525 13.176 -8.567 1.00 90.00 182 GLY A N 1
ATOM 1440 C CA . GLY A 1 182 ? 3.999 13.599 -7.248 1.00 90.00 182 GLY A CA 1
ATOM 1441 C C . GLY A 1 182 ? 3.735 12.605 -6.109 1.00 90.00 182 GLY A C 1
ATOM 1442 O O . GLY A 1 182 ? 4.344 12.742 -5.044 1.00 90.00 182 GLY A O 1
ATOM 1443 N N . ASP A 1 183 ? 2.891 11.585 -6.307 1.00 90.38 183 ASP A N 1
ATOM 1444 C CA . ASP A 1 183 ? 2.739 10.512 -5.321 1.00 90.38 183 ASP A CA 1
ATOM 1445 C C . ASP A 1 183 ? 4.015 9.644 -5.268 1.00 90.38 183 ASP A C 1
ATOM 1447 O O . ASP A 1 183 ? 4.717 9.437 -6.264 1.00 90.38 183 ASP A O 1
ATOM 1451 N N . LYS A 1 184 ? 4.337 9.152 -4.066 1.00 89.19 184 LYS A N 1
ATOM 1452 C CA . LYS A 1 184 ? 5.559 8.388 -3.779 1.00 89.19 184 LYS A CA 1
ATOM 1453 C C . LYS A 1 184 ? 5.301 6.892 -3.851 1.00 89.19 184 LYS A C 1
ATOM 1455 O O . LYS A 1 184 ? 4.387 6.391 -3.202 1.00 89.19 184 LYS A O 1
ATOM 1460 N N . PHE A 1 185 ? 6.180 6.189 -4.548 1.00 84.62 185 PHE A N 1
ATOM 1461 C CA . PHE A 1 185 ? 6.201 4.737 -4.662 1.00 84.62 185 PHE A CA 1
ATOM 1462 C C . PHE A 1 185 ? 7.541 4.196 -4.182 1.00 84.62 185 PHE A C 1
ATOM 1464 O O . PHE A 1 185 ? 8.545 4.905 -4.137 1.00 84.62 185 PHE A O 1
ATOM 1471 N N . SER A 1 186 ? 7.561 2.934 -3.777 1.00 77.62 186 SER A N 1
ATOM 1472 C CA . SER A 1 186 ? 8.787 2.259 -3.377 1.00 77.62 186 SER A CA 1
ATOM 1473 C C . SER A 1 186 ? 8.729 0.821 -3.842 1.00 77.62 186 SER A C 1
ATOM 1475 O O . SER A 1 186 ? 7.734 0.143 -3.610 1.00 77.62 186 SER A O 1
ATOM 1477 N N . SER A 1 187 ? 9.819 0.353 -4.432 1.00 70.62 187 SER A N 1
ATOM 1478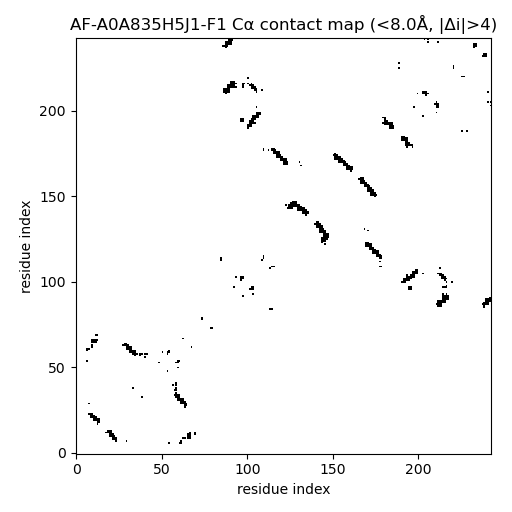 C CA . SER A 1 187 ? 10.152 -1.070 -4.386 1.00 70.62 187 SER A CA 1
ATOM 1479 C C . SER A 1 187 ? 10.670 -1.419 -2.986 1.00 70.62 187 SER A C 1
ATOM 1481 O O . SER A 1 187 ? 10.888 -0.528 -2.155 1.00 70.62 187 SER A O 1
ATOM 1483 N N . MET A 1 188 ? 10.962 -2.694 -2.729 1.00 64.19 188 MET A N 1
ATOM 1484 C CA . MET A 1 188 ? 11.574 -3.142 -1.471 1.00 64.19 188 MET A CA 1
ATOM 1485 C C . MET A 1 188 ? 12.910 -2.450 -1.143 1.00 64.19 188 MET A C 1
ATOM 1487 O O . MET A 1 188 ? 13.363 -2.485 0.000 1.00 64.19 188 MET A O 1
ATOM 1491 N N . ARG A 1 189 ? 13.562 -1.817 -2.130 1.00 66.31 189 ARG A N 1
ATOM 1492 C CA . ARG A 1 189 ? 14.924 -1.273 -1.993 1.00 66.31 189 ARG A CA 1
ATOM 1493 C C . ARG A 1 189 ? 15.066 0.193 -2.408 1.00 66.31 189 ARG A C 1
ATOM 1495 O O . ARG A 1 189 ? 15.963 0.867 -1.909 1.00 66.31 189 ARG A O 1
ATOM 1502 N N . GLN A 1 190 ? 14.202 0.710 -3.284 1.00 68.81 190 GLN A N 1
ATOM 1503 C CA . GLN A 1 190 ? 14.286 2.089 -3.780 1.00 68.81 190 GLN A CA 1
ATOM 1504 C C . GLN A 1 190 ? 12.934 2.794 -3.772 1.00 68.81 190 GLN A C 1
ATOM 1506 O O . GLN A 1 190 ? 11.929 2.218 -4.180 1.00 68.81 190 GLN A O 1
ATOM 1511 N N . LYS A 1 191 ? 12.955 4.066 -3.364 1.00 81.12 191 LYS A N 1
ATOM 1512 C CA . LYS A 1 191 ? 11.821 4.991 -3.408 1.00 81.12 191 LYS A CA 1
ATOM 1513 C C . LYS A 1 191 ? 11.924 5.858 -4.653 1.00 81.12 191 LYS A C 1
ATOM 1515 O O . LYS A 1 191 ? 13.020 6.315 -4.963 1.00 81.12 191 LYS A O 1
ATOM 1520 N N . GLY A 1 192 ? 10.787 6.128 -5.276 1.00 84.94 192 GLY A N 1
ATOM 1521 C CA . GLY A 1 192 ? 10.662 7.079 -6.365 1.00 84.94 192 GLY A CA 1
ATOM 1522 C C . GLY A 1 192 ? 9.352 7.854 -6.311 1.00 84.94 192 GLY A C 1
ATOM 1523 O O . GLY A 1 192 ? 8.447 7.545 -5.533 1.00 84.94 192 GLY A O 1
ATOM 1524 N N . VAL A 1 193 ? 9.268 8.901 -7.119 1.00 90.62 193 VAL A N 1
ATOM 1525 C CA . VAL A 1 193 ? 8.075 9.747 -7.259 1.00 90.62 193 VAL A CA 1
ATOM 1526 C C . VAL A 1 193 ? 7.527 9.575 -8.669 1.00 90.62 193 VAL A C 1
ATOM 1528 O O . VAL A 1 193 ? 8.309 9.497 -9.614 1.00 90.62 193 VAL A O 1
ATOM 1531 N N . ILE A 1 194 ? 6.203 9.541 -8.840 1.00 92.12 194 ILE A N 1
ATOM 1532 C CA . ILE A 1 194 ? 5.618 9.608 -10.186 1.00 92.12 194 ILE A CA 1
ATOM 1533 C C . ILE A 1 194 ? 5.997 10.959 -10.802 1.00 92.12 194 ILE A C 1
ATOM 1535 O O . ILE A 1 194 ? 5.486 11.994 -10.370 1.00 92.12 194 ILE A O 1
ATOM 1539 N N . GLY A 1 195 ? 6.881 10.937 -11.799 1.00 90.69 195 GLY A N 1
ATOM 1540 C CA . GLY A 1 195 ? 7.292 12.110 -12.570 1.00 90.69 195 GLY A CA 1
ATOM 1541 C C . GLY A 1 195 ? 6.327 12.416 -13.712 1.00 90.69 195 GLY A C 1
ATOM 1542 O O . GLY A 1 195 ? 6.061 13.581 -13.997 1.00 90.69 195 GLY A O 1
ATOM 1543 N N . LEU A 1 196 ? 5.750 11.375 -14.323 1.00 93.38 196 LEU A N 1
ATOM 1544 C CA . LEU A 1 196 ? 4.824 11.501 -15.447 1.00 93.38 196 LEU A CA 1
ATOM 1545 C C . LEU A 1 196 ? 3.813 10.345 -15.480 1.00 93.38 196 LEU A C 1
ATOM 1547 O O . LEU A 1 196 ? 4.163 9.190 -15.230 1.00 93.38 196 LEU A O 1
ATOM 1551 N N . LEU A 1 197 ? 2.564 10.674 -15.820 1.00 92.88 197 LEU A N 1
ATOM 1552 C CA . LEU A 1 197 ? 1.529 9.712 -16.201 1.00 92.88 197 LEU A CA 1
ATOM 1553 C C . LEU A 1 197 ? 1.333 9.784 -17.709 1.00 92.88 197 LEU A C 1
ATOM 1555 O O . LEU A 1 197 ? 0.771 10.769 -18.195 1.00 92.88 197 LEU A O 1
ATOM 1559 N N . GLU A 1 198 ? 1.766 8.754 -18.422 1.00 92.81 198 GLU A N 1
ATOM 1560 C CA . GLU A 1 198 ? 1.804 8.743 -19.886 1.00 92.81 198 GLU A CA 1
ATOM 1561 C C . GLU A 1 198 ? 0.792 7.741 -20.462 1.00 92.81 198 GLU A C 1
ATOM 1563 O O . GLU A 1 198 ? 0.420 6.770 -19.795 1.00 92.81 198 GLU A O 1
ATOM 1568 N N . SER A 1 199 ? 0.293 7.998 -21.671 1.00 92.25 199 SER A N 1
ATOM 1569 C CA . SER A 1 199 ? -0.654 7.091 -22.330 1.00 92.25 199 SER A CA 1
ATOM 1570 C C . SER A 1 199 ? 0.029 5.814 -22.841 1.00 92.25 199 SER A C 1
ATOM 1572 O O . SER A 1 199 ? 1.182 5.846 -23.273 1.00 92.25 199 SER A O 1
ATOM 1574 N N . GLN A 1 200 ? -0.695 4.690 -22.836 1.00 88.94 200 GLN A N 1
ATOM 1575 C CA . GLN A 1 200 ? -0.177 3.365 -23.201 1.00 88.94 200 GLN A CA 1
ATOM 1576 C C . GLN A 1 200 ? 0.434 3.313 -24.614 1.00 88.94 200 GLN A C 1
ATOM 1578 O O . GLN A 1 200 ? 1.400 2.587 -24.829 1.00 88.94 200 GLN A O 1
ATOM 1583 N N . GLU A 1 201 ? -0.076 4.099 -25.564 1.00 88.31 201 GLU A N 1
ATOM 1584 C CA . GLU A 1 201 ? 0.423 4.164 -26.944 1.00 88.31 201 GLU A CA 1
ATOM 1585 C C . GLU A 1 201 ? 1.849 4.727 -27.086 1.00 88.31 201 GLU A C 1
ATOM 1587 O O . GLU A 1 201 ? 2.489 4.513 -28.113 1.00 88.31 201 GLU A O 1
ATOM 1592 N N . ILE A 1 202 ? 2.354 5.435 -26.072 1.00 88.69 202 ILE A N 1
ATOM 1593 C CA . ILE A 1 202 ? 3.700 6.036 -26.068 1.00 88.69 202 ILE A CA 1
ATOM 1594 C C . ILE A 1 202 ? 4.722 5.114 -25.382 1.00 88.69 202 ILE A C 1
ATOM 1596 O O . ILE A 1 202 ? 5.935 5.287 -25.535 1.00 88.69 202 ILE A O 1
ATOM 1600 N N . PHE A 1 203 ? 4.260 4.116 -24.628 1.00 86.75 203 PHE A N 1
ATOM 1601 C CA . PHE A 1 203 ? 5.142 3.191 -23.930 1.00 86.75 203 PHE A CA 1
ATOM 1602 C C . PHE A 1 203 ? 5.831 2.206 -24.886 1.00 86.75 203 PHE A C 1
ATOM 1604 O O . PHE A 1 203 ? 5.260 1.813 -25.907 1.00 86.75 203 PHE A O 1
ATOM 1611 N N . PRO A 1 204 ? 7.048 1.743 -24.539 1.00 81.75 204 PRO A N 1
ATOM 1612 C CA . PRO A 1 204 ? 7.662 0.625 -25.241 1.00 81.75 204 PRO A CA 1
ATOM 1613 C C . PRO A 1 204 ? 6.811 -0.635 -25.053 1.00 81.75 204 PRO A C 1
ATOM 1615 O O . PRO A 1 204 ? 6.303 -0.888 -23.963 1.00 81.75 204 PRO A O 1
ATOM 1618 N N . PHE A 1 205 ? 6.686 -1.446 -26.099 1.00 83.88 205 PHE A N 1
ATOM 1619 C CA . PHE A 1 205 ? 5.909 -2.681 -26.065 1.00 83.88 205 PHE A CA 1
ATOM 1620 C C . PHE A 1 205 ? 6.695 -3.847 -26.662 1.00 83.88 205 PHE A C 1
ATOM 1622 O O . PHE A 1 205 ? 7.559 -3.667 -27.522 1.00 83.88 205 PHE A O 1
ATOM 1629 N N . THR A 1 206 ? 6.415 -5.059 -26.187 1.00 77.50 206 THR A N 1
ATOM 1630 C CA . THR A 1 206 ? 7.057 -6.278 -26.697 1.00 77.50 206 THR A CA 1
ATOM 1631 C C . THR A 1 206 ? 6.435 -6.726 -28.022 1.00 77.50 206 THR A C 1
ATOM 1633 O O . THR A 1 206 ? 5.328 -6.325 -28.372 1.00 77.50 206 THR A O 1
ATOM 1636 N N . HIS A 1 207 ? 7.081 -7.652 -28.738 1.00 78.56 207 HIS A N 1
ATOM 1637 C CA . HIS A 1 207 ? 6.501 -8.297 -29.931 1.00 78.56 207 HIS A CA 1
ATOM 1638 C C . HIS A 1 207 ? 5.148 -8.983 -29.664 1.00 78.56 207 HIS A C 1
ATOM 1640 O O . HIS A 1 207 ? 4.364 -9.183 -30.587 1.00 78.56 207 HIS A O 1
ATOM 1646 N N . GLN A 1 208 ? 4.872 -9.342 -28.407 1.00 75.38 208 GLN A N 1
ATOM 1647 C CA . GLN A 1 208 ? 3.604 -9.928 -27.970 1.00 75.38 208 GLN A CA 1
ATOM 1648 C C . GLN A 1 208 ? 2.545 -8.867 -27.617 1.00 75.38 208 GLN A C 1
ATOM 1650 O O . GLN A 1 208 ? 1.430 -9.221 -27.251 1.00 75.38 208 GLN A O 1
ATOM 1655 N N . GLY A 1 209 ? 2.880 -7.577 -27.716 1.00 77.44 209 GLY A N 1
ATOM 1656 C CA . GLY A 1 209 ? 1.996 -6.463 -27.372 1.00 77.44 209 GLY A CA 1
ATOM 1657 C C . GLY A 1 209 ? 1.908 -6.171 -25.872 1.00 77.44 209 GLY A C 1
ATOM 1658 O O . GLY A 1 209 ? 0.999 -5.462 -25.448 1.00 77.44 209 GLY A O 1
ATOM 1659 N N . ILE A 1 210 ? 2.828 -6.703 -25.059 1.00 77.06 210 ILE A N 1
ATOM 1660 C CA . ILE A 1 210 ? 2.866 -6.416 -23.619 1.00 77.06 210 ILE A CA 1
ATOM 1661 C C . ILE A 1 210 ? 3.438 -5.014 -23.429 1.00 77.06 210 ILE A C 1
ATOM 1663 O O . ILE A 1 210 ? 4.547 -4.735 -23.890 1.00 77.06 210 ILE A O 1
ATOM 1667 N N . VAL A 1 211 ? 2.687 -4.158 -22.739 1.00 84.31 211 VAL A N 1
ATOM 1668 C CA . VAL A 1 211 ? 3.102 -2.803 -22.367 1.00 84.31 211 VAL A CA 1
ATOM 1669 C C . VAL A 1 211 ? 3.364 -2.768 -20.861 1.00 84.31 211 VAL A C 1
ATOM 1671 O O . VAL A 1 211 ? 2.530 -3.278 -20.113 1.00 84.31 211 VAL A O 1
ATOM 1674 N N .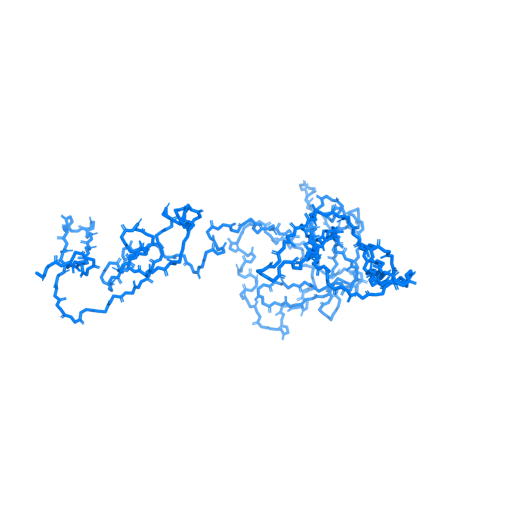 PRO A 1 212 ? 4.489 -2.206 -20.391 1.00 85.69 212 PRO A N 1
ATOM 1675 C CA . PRO A 1 212 ? 4.792 -2.156 -18.970 1.00 85.69 212 PRO A CA 1
ATOM 1676 C C . PRO A 1 212 ? 3.897 -1.142 -18.240 1.00 85.69 212 PRO A C 1
ATOM 1678 O O . PRO A 1 212 ? 3.387 -0.180 -18.820 1.00 85.69 212 PRO A O 1
ATOM 1681 N N . ASP A 1 213 ? 3.746 -1.347 -16.937 1.00 86.81 213 ASP A N 1
ATOM 1682 C CA . ASP A 1 213 ? 2.989 -0.475 -16.040 1.00 86.81 213 ASP A CA 1
ATOM 1683 C C . ASP A 1 213 ? 3.832 0.699 -15.537 1.00 86.81 213 ASP A C 1
ATOM 1685 O O . ASP A 1 213 ? 3.315 1.788 -15.278 1.00 86.81 213 ASP A O 1
ATOM 1689 N N . ILE A 1 214 ? 5.140 0.476 -15.372 1.00 87.69 214 ILE A N 1
ATOM 1690 C CA . ILE A 1 214 ? 6.092 1.457 -14.845 1.00 87.69 214 ILE A CA 1
ATOM 1691 C C . ILE A 1 214 ? 7.369 1.427 -15.685 1.00 87.69 214 ILE A C 1
ATOM 1693 O O . ILE A 1 214 ? 7.870 0.358 -16.025 1.00 87.69 214 ILE A O 1
ATOM 1697 N N . VAL A 1 215 ? 7.939 2.596 -15.975 1.00 87.06 215 VAL A N 1
ATOM 1698 C CA . VAL A 1 215 ? 9.273 2.732 -16.568 1.00 87.06 215 VAL A CA 1
ATOM 1699 C C . VAL A 1 215 ? 10.203 3.435 -15.585 1.00 87.06 215 VAL A C 1
ATOM 1701 O O . VAL A 1 215 ? 9.948 4.563 -15.152 1.00 87.06 215 VAL A O 1
ATOM 1704 N N . ILE A 1 216 ? 11.314 2.775 -15.264 1.00 86.38 216 ILE A N 1
ATOM 1705 C CA . ILE A 1 216 ? 12.378 3.299 -14.404 1.00 86.38 216 ILE A CA 1
ATOM 1706 C C . ILE A 1 216 ? 13.661 3.506 -15.199 1.00 86.38 216 ILE A C 1
ATOM 1708 O O . ILE A 1 216 ? 13.936 2.807 -16.174 1.00 86.38 216 ILE A O 1
ATOM 1712 N N . ASN A 1 217 ? 14.461 4.475 -14.773 1.00 84.81 217 ASN A N 1
ATOM 1713 C CA . ASN A 1 217 ? 15.690 4.813 -15.469 1.00 84.81 217 ASN A CA 1
ATOM 1714 C C . ASN A 1 217 ? 16.812 3.813 -15.141 1.00 84.81 217 ASN A C 1
ATOM 1716 O O . ASN A 1 217 ? 17.044 3.532 -13.961 1.00 84.81 217 ASN A O 1
ATOM 1720 N N . PRO A 1 218 ? 17.563 3.314 -16.142 1.00 80.12 218 PRO A N 1
ATOM 1721 C CA . PRO A 1 218 ? 18.708 2.428 -15.921 1.00 80.12 218 PRO A CA 1
ATOM 1722 C C . PRO A 1 218 ? 19.779 3.019 -14.994 1.00 80.12 218 PRO A C 1
ATOM 1724 O O . PRO A 1 218 ? 20.447 2.273 -14.284 1.00 80.12 218 PRO A O 1
ATOM 1727 N N . HIS A 1 219 ? 19.926 4.345 -14.922 1.00 79.69 219 HIS A N 1
ATOM 1728 C CA . HIS A 1 219 ? 20.864 4.994 -13.998 1.00 79.69 219 HIS A CA 1
ATOM 1729 C C . HIS A 1 219 ? 20.511 4.799 -12.511 1.00 79.69 219 HIS A C 1
ATOM 1731 O O . HIS A 1 219 ? 21.359 5.029 -11.644 1.00 79.69 219 HIS A O 1
ATOM 1737 N N . ALA A 1 220 ? 19.302 4.325 -12.193 1.00 69.25 220 ALA A N 1
ATOM 1738 C CA . ALA A 1 220 ? 18.915 3.990 -10.826 1.00 69.25 220 ALA A CA 1
ATOM 1739 C C . ALA A 1 220 ? 19.668 2.762 -10.268 1.00 69.25 220 ALA A C 1
ATOM 1741 O O . ALA A 1 220 ? 19.774 2.617 -9.049 1.00 69.25 220 ALA A O 1
ATOM 1742 N N . PHE A 1 221 ? 20.237 1.899 -11.122 1.00 68.69 221 PHE A N 1
ATOM 1743 C CA . PHE A 1 221 ? 20.902 0.658 -10.695 1.00 68.69 221 PHE A CA 1
ATOM 1744 C C . PHE A 1 221 ? 22.393 0.816 -10.324 1.00 68.69 221 PHE A C 1
ATOM 1746 O O . PHE A 1 221 ? 22.770 0.353 -9.241 1.00 68.69 221 PHE A O 1
ATOM 1753 N N . PRO A 1 222 ? 23.258 1.470 -11.139 1.00 60.78 222 PRO A N 1
ATOM 1754 C CA . PRO A 1 222 ? 24.698 1.547 -10.867 1.00 60.78 222 PRO A CA 1
ATOM 1755 C C . PRO A 1 222 ? 25.022 2.384 -9.630 1.00 60.78 222 PRO A C 1
ATOM 1757 O O . PRO A 1 222 ? 25.846 2.002 -8.803 1.00 60.78 222 PRO A O 1
ATOM 1760 N N . THR A 1 223 ? 24.335 3.515 -9.479 1.00 60.19 223 THR A N 1
ATOM 1761 C CA . THR A 1 223 ? 24.630 4.533 -8.462 1.00 60.19 223 THR A CA 1
ATOM 1762 C C . THR A 1 223 ? 24.276 4.073 -7.047 1.00 60.19 223 THR A C 1
ATOM 1764 O O . THR A 1 223 ? 24.862 4.539 -6.076 1.00 60.19 223 THR A O 1
ATOM 1767 N N . ARG A 1 224 ? 23.326 3.136 -6.923 1.00 59.28 224 ARG A N 1
ATOM 1768 C CA . ARG A 1 224 ? 22.810 2.639 -5.638 1.00 59.28 224 ARG A CA 1
ATOM 1769 C C . ARG A 1 224 ? 23.322 1.244 -5.267 1.00 59.28 224 ARG A C 1
ATOM 1771 O O . ARG A 1 224 ? 22.924 0.741 -4.225 1.00 59.28 224 ARG A O 1
ATOM 1778 N N . GLN A 1 225 ? 24.173 0.619 -6.095 1.00 50.38 225 GLN A N 1
ATOM 1779 C CA . GLN A 1 225 ? 24.747 -0.720 -5.866 1.00 50.38 225 GLN A CA 1
ATOM 1780 C C . GLN A 1 225 ? 23.712 -1.751 -5.369 1.00 50.38 225 GLN A C 1
ATOM 1782 O O . GLN A 1 225 ? 23.905 -2.415 -4.353 1.00 50.38 225 GLN A O 1
ATOM 1787 N N . THR A 1 226 ? 22.582 -1.886 -6.072 1.00 59.47 226 THR A N 1
ATOM 1788 C CA . THR A 1 226 ? 21.495 -2.807 -5.682 1.00 59.47 226 THR A CA 1
ATOM 1789 C C . THR A 1 226 ? 21.327 -3.955 -6.686 1.00 59.47 226 THR A C 1
ATOM 1791 O O . THR A 1 226 ? 20.301 -4.039 -7.359 1.00 59.47 226 THR A O 1
ATOM 1794 N N . PRO A 1 227 ? 22.277 -4.913 -6.767 1.00 64.06 227 PRO A N 1
ATOM 1795 C CA . PRO A 1 227 ? 22.092 -6.116 -7.587 1.00 64.06 227 PRO A CA 1
ATOM 1796 C C . PRO A 1 227 ? 20.870 -6.930 -7.135 1.00 64.06 227 PRO A C 1
ATOM 1798 O O . PRO A 1 227 ? 20.268 -7.635 -7.935 1.00 64.06 227 PRO A O 1
ATOM 1801 N N . GLY A 1 228 ? 20.451 -6.774 -5.874 1.00 62.06 228 GLY A N 1
ATOM 1802 C CA . GLY A 1 228 ? 19.247 -7.399 -5.336 1.00 62.06 228 GLY A CA 1
ATOM 1803 C C . GLY A 1 228 ? 17.951 -7.008 -6.053 1.00 62.06 228 GLY A C 1
ATOM 1804 O O . GLY A 1 228 ? 17.079 -7.855 -6.136 1.00 62.06 228 GLY A O 1
ATOM 1805 N N . GLN A 1 229 ? 17.821 -5.790 -6.600 1.00 66.94 229 GLN A N 1
ATOM 1806 C CA . GLN A 1 229 ? 16.621 -5.420 -7.373 1.00 66.94 229 GLN A CA 1
ATOM 1807 C C . GLN A 1 229 ? 16.577 -6.115 -8.733 1.00 66.94 229 GLN A C 1
ATOM 1809 O O . GLN A 1 229 ? 15.518 -6.541 -9.177 1.00 66.94 229 GLN A O 1
ATOM 1814 N N . LEU A 1 230 ? 17.735 -6.246 -9.386 1.00 66.38 230 LEU A N 1
ATOM 1815 C CA . LEU A 1 230 ? 17.848 -6.989 -10.640 1.00 66.38 230 LEU A CA 1
ATOM 1816 C C . LEU A 1 230 ? 17.604 -8.483 -10.409 1.00 66.38 230 LEU A C 1
ATOM 1818 O O . LEU A 1 230 ? 16.954 -9.128 -11.222 1.00 66.38 230 LEU A O 1
ATOM 1822 N N . LEU A 1 231 ? 18.095 -9.023 -9.288 1.00 65.25 231 LEU A N 1
ATOM 1823 C CA . LEU A 1 231 ? 17.883 -10.417 -8.915 1.00 65.25 231 LEU A CA 1
ATOM 1824 C C . LEU A 1 231 ? 16.418 -10.702 -8.565 1.00 65.25 231 LEU A C 1
ATOM 1826 O O . LEU A 1 231 ? 15.892 -11.714 -9.000 1.00 65.25 231 LEU A O 1
ATOM 1830 N N . GLU A 1 232 ? 15.758 -9.814 -7.822 1.00 64.25 232 GLU A N 1
ATOM 1831 C CA . GLU A 1 232 ? 14.325 -9.900 -7.500 1.00 64.25 232 GLU A CA 1
ATOM 1832 C C . GLU A 1 232 ? 13.489 -9.947 -8.784 1.00 64.25 232 GLU A C 1
ATOM 1834 O O . GLU A 1 232 ? 12.723 -10.885 -8.988 1.00 64.25 232 GLU A O 1
ATOM 1839 N N . ALA A 1 233 ? 13.766 -9.042 -9.724 1.00 62.31 233 ALA A N 1
ATOM 1840 C CA . ALA A 1 233 ? 13.084 -9.022 -11.011 1.00 62.31 233 ALA A CA 1
ATOM 1841 C C . ALA A 1 233 ? 13.404 -10.241 -11.906 1.00 62.31 233 ALA A C 1
ATOM 1843 O O . ALA A 1 233 ? 12.562 -10.679 -12.687 1.00 62.31 233 ALA A O 1
ATOM 1844 N N . ALA A 1 234 ? 14.608 -10.815 -11.796 1.00 59.22 234 ALA A N 1
ATOM 1845 C CA . ALA A 1 234 ? 14.991 -12.026 -12.524 1.00 59.22 234 ALA A CA 1
ATOM 1846 C C . ALA A 1 234 ? 14.387 -13.308 -11.919 1.00 59.22 234 ALA A C 1
ATOM 1848 O O . ALA A 1 234 ? 14.071 -14.246 -12.654 1.00 59.22 234 ALA A O 1
ATOM 1849 N N . LEU A 1 235 ? 14.238 -13.362 -10.592 1.00 56.41 235 LEU A N 1
ATOM 1850 C CA . LEU A 1 235 ? 13.680 -14.506 -9.866 1.00 56.41 235 LEU A CA 1
ATOM 1851 C C . LEU A 1 235 ? 12.153 -14.565 -9.966 1.00 56.41 235 LEU A C 1
ATOM 1853 O O . LEU A 1 235 ? 11.606 -15.662 -10.045 1.00 56.41 235 LEU A O 1
ATOM 1857 N N . GLU A 1 236 ? 11.475 -13.417 -10.029 1.00 57.50 236 GLU A N 1
ATOM 1858 C CA . GLU A 1 236 ? 10.017 -13.349 -10.198 1.00 57.50 236 GLU A CA 1
ATOM 1859 C C . GLU A 1 236 ? 9.532 -13.701 -11.615 1.00 57.50 236 GLU A C 1
ATOM 1861 O O . GLU A 1 236 ? 8.332 -13.846 -11.819 1.00 57.50 236 GLU A O 1
ATOM 1866 N N . LYS A 1 237 ? 10.439 -13.890 -12.588 1.00 45.69 237 LYS A N 1
ATOM 1867 C CA . LYS A 1 237 ? 10.190 -14.359 -13.971 1.00 45.69 237 LYS A CA 1
ATOM 1868 C C . LYS A 1 237 ? 9.104 -13.642 -14.801 1.00 45.69 237 LYS A C 1
ATOM 1870 O O . LYS A 1 237 ? 8.961 -13.996 -15.969 1.00 45.69 237 LYS A O 1
ATOM 1875 N N . GLU A 1 238 ? 8.418 -12.617 -14.294 1.00 39.81 238 GLU A N 1
ATOM 1876 C CA . GLU A 1 238 ? 7.342 -11.919 -15.026 1.00 39.81 238 GLU A CA 1
ATOM 1877 C C . GLU A 1 238 ? 7.437 -10.381 -15.039 1.00 39.81 238 GLU A C 1
ATOM 1879 O O . GLU A 1 238 ? 6.681 -9.731 -15.757 1.00 39.81 238 GLU A O 1
ATOM 1884 N N . SER A 1 239 ? 8.371 -9.763 -14.313 1.00 44.50 239 SER A N 1
ATOM 1885 C CA . SER A 1 239 ? 8.262 -8.334 -13.965 1.00 44.50 239 SER A CA 1
ATOM 1886 C C . SER A 1 239 ? 9.322 -7.398 -14.567 1.00 44.50 239 SER A C 1
ATOM 1888 O O . SER A 1 239 ? 9.232 -6.191 -14.340 1.00 44.50 239 SER A O 1
ATOM 1890 N N . LEU A 1 240 ? 10.272 -7.880 -15.385 1.00 44.72 240 LEU A N 1
ATOM 1891 C CA . LEU A 1 240 ? 11.231 -7.007 -16.086 1.00 44.72 240 LEU A CA 1
ATOM 1892 C C . LEU A 1 240 ? 11.222 -7.208 -17.605 1.00 44.72 240 LEU A C 1
ATOM 1894 O O . LEU A 1 240 ? 11.737 -8.200 -18.119 1.00 44.72 240 LEU A O 1
ATOM 1898 N N . VAL A 1 241 ? 10.710 -6.216 -18.336 1.00 43.75 241 VAL A N 1
ATOM 1899 C CA . VAL A 1 241 ? 10.939 -6.114 -19.782 1.00 43.75 241 VAL A CA 1
ATOM 1900 C C . VAL A 1 241 ? 12.142 -5.197 -19.989 1.00 43.75 241 VAL A C 1
ATOM 1902 O O . VAL A 1 241 ? 12.038 -3.973 -19.899 1.00 43.75 241 VAL A O 1
ATOM 1905 N N . VAL A 1 242 ? 13.305 -5.792 -20.246 1.00 37.25 242 VAL A N 1
ATOM 1906 C CA . VAL A 1 242 ? 14.459 -5.054 -20.774 1.00 37.25 242 VAL A CA 1
ATOM 1907 C C . VAL A 1 242 ? 14.292 -5.023 -22.291 1.00 37.25 242 VAL A C 1
ATOM 1909 O O . VAL A 1 242 ? 14.454 -6.057 -22.937 1.00 37.25 242 VAL A O 1
ATOM 1912 N N . VAL A 1 243 ? 13.887 -3.870 -22.832 1.00 34.00 243 VAL A N 1
ATOM 1913 C CA . VAL A 1 243 ? 13.880 -3.607 -24.284 1.00 34.00 243 VAL A CA 1
ATOM 1914 C C . VAL A 1 243 ? 15.167 -2.900 -24.662 1.00 34.00 243 VAL A C 1
ATOM 1916 O O . VAL A 1 243 ? 15.476 -1.893 -23.985 1.00 34.00 243 VAL A O 1
#

Organism: NCBI:txid261450

pLDDT: mean 75.52, std 13.21, range [34.0, 93.38]